Protein AF-A0A7J6M401-F1 (afdb_monomer)

InterPro domains:
  IPR000668 Peptidase C1A, papain C-terminal [PF00112] (6-185)
  IPR000668 Peptidase C1A, papain C-terminal [SM00645] (2-194)
  IPR013128 Peptidase C1A [PTHR12411] (10-187)
  IPR038765 Papain-like cysteine peptidase superfamily [SSF54001] (2-189)
  IPR039417 Papain-like cysteine endopeptidase [cd02248] (2-190)

Foldseek 3Di:
DVQVLCCVVPVDRFAWAPLLCLAPLVVLPAPRLPGDDPRSSLVCCQAQATFGCVLPPDDNGHDHNPVVSSVPPVRGPGGHRLFPPVFKDFFAFFQPVVLQVCLVQPKKKWFFQQPDPCSVVAAEDEDDDDDQPDAGDDIWIFNHWDAPPVVRFTWTKTAAPPALRHYPGRIHTYGRDNPAGGQDGHRSGRVGHIIGGRRPDPD

Organism: Perkinsus chesapeaki (NCBI:txid330153)

pLDDT: mean 92.39, std 8.6, range [34.28, 98.69]

Mean predicted aligned error: 4.13 Å

Radius of gyration: 17.34 Å; Cα contacts (8 Å, |Δi|>4): 436; chains: 1; bounding box: 41×35×45 Å

Solvent-accessible surface area (backbone atoms only — not comparable to full-atom values): 11243 Å² total; per-residue (Å²): 101,70,42,56,49,43,24,75,75,70,75,44,76,64,59,64,26,64,38,51,50,33,29,58,25,53,91,43,68,26,53,37,78,80,45,66,48,72,66,26,52,50,52,34,32,19,69,54,21,44,35,31,23,86,82,37,61,76,74,95,63,62,59,78,53,61,57,79,59,64,72,35,67,93,48,37,77,37,49,58,58,75,49,45,82,86,22,59,44,76,42,71,55,32,30,46,73,67,58,57,60,50,54,81,70,40,49,32,41,28,36,30,36,60,82,41,68,64,62,74,67,36,61,69,68,70,52,70,96,71,82,55,86,69,72,51,78,41,79,33,40,37,70,50,66,51,63,45,77,91,76,74,41,44,28,34,31,35,41,51,91,74,46,53,90,34,28,56,67,17,25,48,38,31,47,49,62,86,81,37,49,68,33,22,47,65,35,32,33,13,44,79,14,35,38,37,65,49,82,73,77,87,126

Structure (mmCIF, N/CA/C/O backbone):
data_AF-A0A7J6M401-F1
#
_entry.id   AF-A0A7J6M401-F1
#
loop_
_atom_site.group_PDB
_atom_site.id
_atom_site.type_symbol
_atom_site.label_atom_id
_atom_site.label_alt_id
_atom_site.label_comp_id
_atom_site.label_asym_id
_atom_site.label_entity_id
_atom_site.label_seq_id
_atom_site.pdbx_PDB_ins_code
_atom_site.Cartn_x
_atom_site.Cartn_y
_atom_site.Cartn_z
_atom_site.occupancy
_atom_site.B_iso_or_equiv
_atom_site.auth_seq_id
_atom_site.auth_comp_id
_atom_site.auth_asym_id
_atom_site.auth_atom_id
_atom_site.pdbx_PDB_model_num
ATOM 1 N N . LEU A 1 1 ? -2.251 -5.587 1.874 1.00 91.25 1 LEU A N 1
ATOM 2 C CA . LEU A 1 1 ? -1.354 -6.118 2.928 1.00 91.25 1 LEU A CA 1
ATOM 3 C C . LEU A 1 1 ? -2.163 -6.844 3.998 1.00 91.25 1 LEU A C 1
ATOM 5 O O . LEU A 1 1 ? -2.223 -8.057 3.933 1.00 91.25 1 LEU A O 1
ATOM 9 N N . LEU A 1 2 ? -2.850 -6.132 4.902 1.00 93.56 2 LEU A N 1
ATOM 10 C CA . LEU A 1 2 ? -3.633 -6.751 5.984 1.00 93.56 2 LEU A CA 1
ATOM 11 C C . LEU A 1 2 ? -4.742 -7.689 5.491 1.00 93.56 2 LEU A C 1
ATOM 13 O O . LEU A 1 2 ? -4.917 -8.767 6.036 1.00 93.56 2 LEU A O 1
ATOM 17 N N . GLU A 1 3 ? -5.478 -7.310 4.447 1.00 93.62 3 GLU A N 1
ATOM 18 C CA . GLU A 1 3 ? -6.524 -8.175 3.876 1.00 93.62 3 GLU A CA 1
ATOM 19 C C . GLU A 1 3 ? -5.951 -9.492 3.342 1.00 93.62 3 GLU A C 1
ATOM 21 O O . GLU A 1 3 ? -6.520 -10.552 3.580 1.00 93.62 3 GLU A O 1
ATOM 26 N N . THR A 1 4 ? -4.794 -9.434 2.674 1.00 89.31 4 THR A N 1
ATOM 27 C CA . THR A 1 4 ? -4.083 -10.625 2.193 1.00 89.31 4 THR A CA 1
ATOM 28 C C . THR A 1 4 ? -3.646 -11.513 3.349 1.00 89.31 4 THR A C 1
ATOM 30 O O . THR A 1 4 ? -3.821 -12.718 3.266 1.00 89.31 4 THR A O 1
ATOM 33 N N . ALA A 1 5 ? -3.147 -10.924 4.437 1.00 88.06 5 ALA A N 1
ATOM 34 C CA . ALA A 1 5 ? -2.716 -11.684 5.602 1.00 88.06 5 ALA A CA 1
ATOM 35 C C . ALA A 1 5 ? -3.890 -12.420 6.284 1.00 88.06 5 ALA A C 1
ATOM 37 O O . ALA A 1 5 ? -3.737 -13.575 6.669 1.00 88.06 5 ALA A O 1
ATOM 38 N N . VAL A 1 6 ? -5.086 -11.811 6.351 1.00 87.88 6 VAL A N 1
ATOM 39 C CA . VAL A 1 6 ? -6.302 -12.528 6.797 1.00 87.88 6 VAL A CA 1
ATOM 40 C C . VAL A 1 6 ? -6.659 -13.651 5.828 1.00 87.88 6 VAL A C 1
ATOM 42 O O . VAL A 1 6 ? -6.968 -14.757 6.256 1.00 87.88 6 VAL A O 1
ATOM 45 N N . TRP A 1 7 ? -6.590 -13.405 4.518 1.00 88.62 7 TRP A N 1
ATOM 46 C CA . TRP A 1 7 ? -6.892 -14.436 3.525 1.00 88.62 7 TRP A CA 1
ATOM 47 C C . TRP A 1 7 ? -5.937 -15.631 3.601 1.00 88.62 7 TRP A C 1
ATOM 49 O O . TRP A 1 7 ? -6.389 -16.768 3.498 1.00 88.62 7 TRP A O 1
ATOM 59 N N . GLU A 1 8 ? -4.645 -15.398 3.825 1.00 84.69 8 GLU A N 1
ATOM 60 C CA . GLU A 1 8 ? -3.656 -16.463 4.022 1.00 84.69 8 GLU A CA 1
ATOM 61 C C . GLU A 1 8 ? -3.935 -17.276 5.295 1.00 84.69 8 GLU A C 1
ATOM 63 O O . GLU A 1 8 ? -3.774 -18.495 5.284 1.00 84.69 8 GLU A O 1
ATOM 68 N N . ALA A 1 9 ? -4.397 -16.620 6.363 1.00 81.56 9 ALA A N 1
ATOM 69 C CA . ALA A 1 9 ? -4.678 -17.252 7.649 1.00 81.56 9 ALA A CA 1
ATOM 70 C C . ALA A 1 9 ? -6.028 -17.995 7.698 1.00 81.56 9 ALA A C 1
ATOM 72 O O . ALA A 1 9 ? -6.132 -19.066 8.293 1.00 81.56 9 ALA A O 1
ATOM 73 N N . GLU A 1 10 ? -7.072 -17.427 7.096 1.00 84.69 10 GLU A N 1
ATOM 74 C CA . GLU A 1 10 ? -8.468 -17.841 7.304 1.00 84.69 10 GLU A CA 1
ATO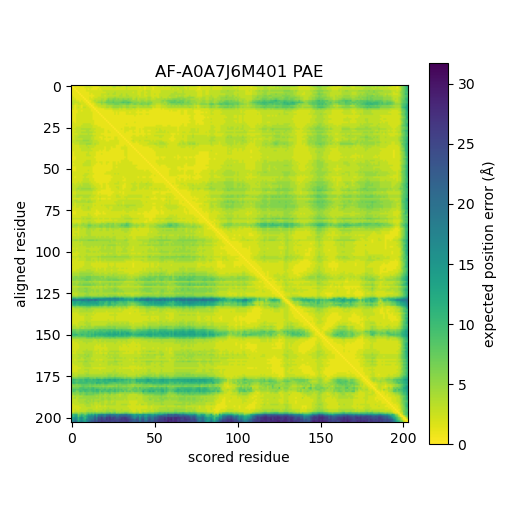M 75 C C . GLU A 1 10 ? -9.177 -18.262 6.009 1.00 84.69 10 GLU A C 1
ATOM 77 O O . GLU A 1 10 ? -10.307 -18.750 6.035 1.00 84.69 10 GLU A O 1
ATOM 82 N N . GLY A 1 11 ? -8.556 -18.044 4.848 1.00 85.69 11 GLY A N 1
ATOM 83 C CA . GLY A 1 11 ? -9.147 -18.320 3.537 1.00 85.69 11 GLY A CA 1
ATOM 84 C C . GLY A 1 11 ? -10.222 -17.319 3.103 1.00 85.69 11 GLY A C 1
ATOM 85 O O . GLY A 1 11 ? -10.781 -17.458 2.012 1.00 85.69 11 GLY A O 1
ATOM 86 N N . THR A 1 12 ? -10.513 -16.293 3.910 1.00 87.38 12 THR A N 1
ATOM 87 C CA . THR A 1 12 ? -11.477 -15.237 3.577 1.00 87.38 12 THR A CA 1
ATOM 88 C C . THR A 1 12 ? -10.768 -13.914 3.319 1.00 87.38 12 THR A C 1
ATOM 90 O O . THR A 1 12 ? -9.854 -13.538 4.039 1.00 87.38 12 THR A O 1
ATOM 93 N N . LEU A 1 13 ? -11.171 -13.204 2.262 1.00 89.88 13 LEU A N 1
ATOM 94 C CA . LEU A 1 13 ? -10.615 -11.893 1.934 1.00 89.88 13 LEU A CA 1
ATOM 95 C C . LEU A 1 13 ? -11.552 -10.803 2.476 1.00 89.88 13 LEU A C 1
ATOM 97 O O . LEU A 1 13 ? -12.552 -10.483 1.817 1.00 89.88 13 LEU A O 1
ATOM 101 N N . PRO A 1 14 ? -11.292 -10.248 3.674 1.00 92.94 14 PRO A N 1
ATOM 102 C CA . PRO A 1 14 ? -12.124 -9.188 4.217 1.00 92.94 14 PRO A CA 1
ATOM 103 C C . PRO A 1 14 ? -11.915 -7.894 3.428 1.00 92.94 14 PRO A C 1
ATOM 105 O O . PRO A 1 14 ? -10.907 -7.707 2.753 1.00 92.94 14 PRO A O 1
ATOM 108 N N . LYS A 1 15 ? -12.866 -6.965 3.566 1.00 95.31 15 LYS A N 1
ATOM 109 C CA . LYS A 1 15 ? -12.682 -5.571 3.147 1.00 95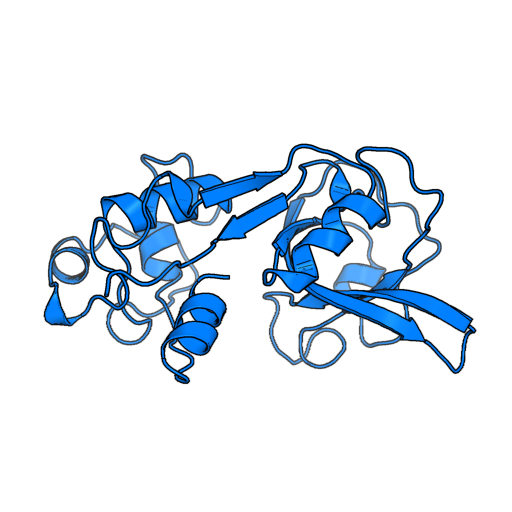.31 15 LYS A CA 1
ATOM 110 C C . LYS A 1 15 ? -12.562 -4.690 4.379 1.00 95.31 15 LYS A C 1
ATOM 112 O O . LYS A 1 15 ? -13.575 -4.472 5.050 1.00 95.31 15 LYS A O 1
ATOM 117 N N . LEU A 1 16 ? -11.374 -4.179 4.667 1.00 97.31 16 LEU A N 1
ATOM 118 C CA . LEU A 1 16 ? -11.077 -3.350 5.837 1.00 97.31 16 LEU A CA 1
ATOM 119 C C . LEU A 1 16 ? -11.436 -1.880 5.588 1.00 97.31 16 LEU A C 1
ATOM 121 O O . LEU A 1 16 ? -11.467 -1.402 4.452 1.00 97.31 16 LEU A O 1
ATOM 125 N N . SER A 1 17 ? -11.733 -1.134 6.653 1.00 98.31 17 SER A N 1
ATOM 126 C CA . SER A 1 17 ? -12.056 0.286 6.526 1.00 98.31 17 SER A CA 1
ATOM 127 C C . SER A 1 17 ? -10.809 1.154 6.366 1.00 98.31 17 SER A C 1
ATOM 129 O O . SER A 1 17 ? -10.172 1.560 7.336 1.00 98.31 17 SER A O 1
ATOM 131 N N . VAL A 1 18 ? -10.529 1.547 5.125 1.00 97.62 18 VAL A N 1
ATOM 132 C CA . VAL A 1 18 ? -9.535 2.592 4.830 1.00 97.62 18 VAL A CA 1
ATOM 133 C C . VAL A 1 18 ? -9.963 3.954 5.399 1.00 97.62 18 VAL A C 1
ATOM 135 O O . VAL A 1 18 ? -9.123 4.765 5.773 1.00 97.62 18 VAL A O 1
ATOM 138 N N . GLN A 1 19 ? -11.274 4.209 5.518 1.00 98.69 19 GLN A N 1
ATOM 139 C CA . GLN A 1 19 ? -11.791 5.462 6.079 1.00 98.69 19 GLN A CA 1
ATOM 140 C C . GLN A 1 19 ? -11.499 5.600 7.573 1.00 98.69 19 GLN A C 1
ATOM 142 O O . GLN A 1 19 ? -11.197 6.700 8.026 1.00 98.69 19 GLN A O 1
ATOM 147 N N . GLN A 1 20 ? -11.551 4.502 8.334 1.00 98.56 20 GLN A N 1
ATOM 148 C CA . GLN A 1 20 ? -11.129 4.521 9.732 1.00 98.56 20 GLN A CA 1
ATOM 149 C C . GLN A 1 20 ? -9.681 5.010 9.843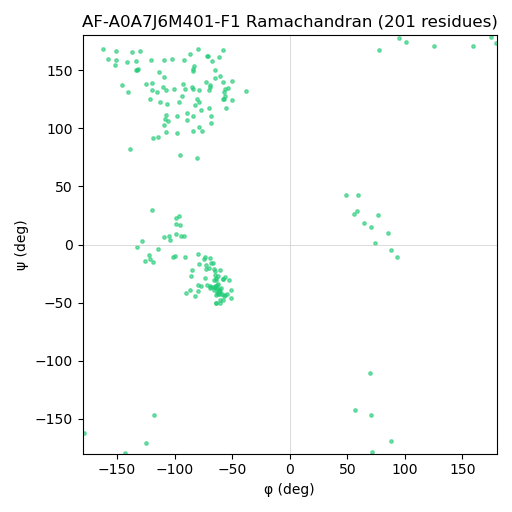 1.00 98.56 20 GLN A C 1
ATOM 151 O O . GLN A 1 20 ? -9.396 5.861 10.679 1.00 98.56 20 GLN A O 1
ATOM 156 N N . ILE A 1 21 ? -8.782 4.523 8.980 1.00 98.50 21 ILE A N 1
ATOM 157 C CA . ILE A 1 21 ? -7.380 4.960 8.970 1.00 98.50 21 ILE A CA 1
ATOM 158 C C . ILE A 1 21 ? -7.297 6.464 8.689 1.00 98.50 21 ILE A C 1
ATOM 160 O O . ILE A 1 21 ? -6.687 7.190 9.473 1.00 98.50 21 ILE A O 1
ATOM 164 N N . ILE A 1 22 ? -7.964 6.939 7.633 1.00 98.50 22 ILE A N 1
ATOM 165 C CA . ILE A 1 22 ? -7.997 8.361 7.249 1.00 98.50 22 ILE A CA 1
ATOM 166 C C . ILE A 1 22 ? -8.459 9.252 8.413 1.00 98.50 22 ILE A C 1
ATOM 168 O O . ILE A 1 22 ? -7.881 10.312 8.653 1.00 98.50 22 ILE A O 1
ATOM 172 N N . ASP A 1 23 ? -9.487 8.832 9.147 1.00 98.69 23 ASP A N 1
ATOM 173 C CA . ASP A 1 23 ? -10.106 9.666 10.178 1.00 98.69 23 ASP A CA 1
ATOM 174 C C . ASP A 1 23 ? -9.405 9.569 11.544 1.00 98.69 23 ASP A C 1
ATOM 176 O O . ASP A 1 23 ? -9.496 10.506 12.341 1.00 98.69 23 ASP A O 1
ATOM 180 N N . CYS A 1 24 ? -8.746 8.445 11.849 1.00 98.56 24 CYS A N 1
ATOM 181 C CA . CYS A 1 24 ? -8.349 8.104 13.219 1.00 98.56 24 CYS A CA 1
ATOM 182 C C . CYS A 1 24 ? -6.841 7.954 13.465 1.00 98.56 24 CYS A C 1
ATOM 184 O O . CYS A 1 24 ? -6.449 7.960 14.627 1.00 98.56 24 CYS A O 1
ATOM 186 N N . SER A 1 25 ? -5.997 7.832 12.436 1.00 98.44 25 SER A N 1
ATOM 187 C CA . SER A 1 25 ? -4.570 7.477 12.607 1.00 98.44 25 SER A CA 1
ATOM 188 C C . SER A 1 25 ? -3.598 8.666 12.628 1.00 98.44 25 SER A C 1
ATOM 190 O O . SER A 1 25 ? -2.419 8.539 12.296 1.00 98.44 25 SER A O 1
ATOM 192 N N . ARG A 1 26 ? -4.093 9.856 12.996 1.00 97.31 26 ARG A N 1
ATOM 193 C CA . ARG A 1 26 ? -3.268 11.077 13.041 1.00 97.31 26 ARG A CA 1
ATOM 194 C C . ARG A 1 26 ? -2.170 11.024 14.101 1.00 97.31 26 ARG A C 1
ATOM 196 O O . ARG A 1 26 ? -1.115 11.616 13.903 1.00 97.31 26 ARG A O 1
ATOM 203 N N . GLU A 1 27 ? -2.400 10.311 15.204 1.00 97.31 27 GLU A N 1
ATOM 204 C CA . GLU A 1 27 ? -1.393 10.120 16.259 1.00 97.31 27 GLU A CA 1
ATOM 205 C C . GLU A 1 27 ? -0.183 9.312 15.763 1.00 97.31 27 GLU A C 1
ATOM 207 O O . GLU A 1 27 ? 0.924 9.492 16.263 1.00 97.31 27 GLU A O 1
ATOM 212 N N . GLU A 1 28 ? -0.375 8.467 14.750 1.00 97.19 28 GLU A N 1
ATOM 213 C CA . GLU A 1 28 ? 0.653 7.632 14.126 1.00 97.19 28 GLU A CA 1
ATOM 214 C C . GLU A 1 28 ? 1.263 8.279 12.863 1.00 97.19 28 GLU A C 1
ATOM 216 O O . GLU A 1 28 ? 1.907 7.611 12.053 1.00 97.19 28 GLU A O 1
ATOM 221 N N . GLY A 1 29 ? 1.075 9.593 12.691 1.00 96.94 29 GLY A N 1
ATOM 222 C CA . GLY A 1 29 ? 1.729 10.391 11.649 1.00 96.94 29 GLY A CA 1
ATOM 223 C C . GLY A 1 29 ? 1.033 10.392 10.286 1.00 96.94 29 GLY A C 1
ATOM 224 O O . GLY A 1 29 ? 1.609 10.880 9.317 1.00 96.94 29 GLY A O 1
ATOM 225 N N . ASN A 1 30 ? -0.189 9.863 10.180 1.00 98.06 30 ASN A N 1
ATOM 226 C CA . ASN A 1 30 ? -0.999 10.021 8.971 1.00 98.06 30 ASN A CA 1
ATOM 227 C C . ASN A 1 30 ? -1.759 11.357 8.986 1.00 98.06 30 ASN A C 1
ATOM 229 O O . ASN A 1 30 ? -2.161 11.858 10.032 1.00 98.06 30 ASN A O 1
ATOM 233 N N . GLU A 1 31 ? -2.034 11.924 7.815 1.00 97.31 31 GLU A N 1
ATOM 234 C CA . GLU A 1 31 ? -2.615 13.269 7.676 1.00 97.31 31 GLU A CA 1
ATOM 235 C C . GLU A 1 31 ? -3.974 13.240 6.957 1.00 97.31 31 GLU A C 1
ATOM 237 O O . GLU A 1 31 ? -4.403 14.187 6.301 1.00 97.31 31 GLU A O 1
ATOM 242 N N . GLY A 1 32 ? -4.705 12.136 7.096 1.00 96.69 32 GLY A N 1
ATOM 243 C CA . GLY A 1 32 ? -5.996 11.953 6.445 1.00 96.69 32 GLY A CA 1
ATOM 244 C C . GLY A 1 32 ? -5.854 11.795 4.933 1.00 96.69 32 GLY A C 1
ATOM 245 O O . GLY A 1 32 ? -5.401 10.755 4.468 1.00 96.69 32 GLY A O 1
ATOM 246 N N . CYS A 1 33 ? -6.310 12.786 4.165 1.00 96.44 33 CYS A N 1
ATOM 247 C CA . CYS A 1 33 ? -6.227 12.756 2.698 1.00 96.44 33 CYS A CA 1
ATOM 248 C C . CYS A 1 33 ? -4.947 13.399 2.148 1.00 96.44 33 CYS A C 1
ATOM 250 O O . CYS A 1 33 ? -4.690 13.262 0.955 1.00 96.44 33 CYS A O 1
ATOM 252 N N . ASP A 1 34 ? -4.173 14.088 2.990 1.00 96.12 34 ASP A N 1
ATOM 253 C CA . ASP A 1 34 ? -3.026 14.882 2.542 1.00 96.12 34 ASP A CA 1
ATOM 254 C C . ASP A 1 34 ? -1.748 14.039 2.437 1.00 96.12 34 ASP A C 1
ATOM 256 O O . ASP A 1 34 ? -0.983 14.178 1.483 1.00 96.12 34 ASP A O 1
ATOM 260 N N . ALA A 1 35 ? -1.534 13.127 3.390 1.00 94.75 35 ALA A N 1
ATOM 261 C CA . ALA A 1 35 ? -0.379 12.237 3.428 1.00 94.75 35 ALA A CA 1
ATOM 262 C C . ALA A 1 35 ? -0.610 11.038 4.362 1.00 94.75 35 ALA A C 1
ATOM 264 O O . ALA A 1 35 ? -1.538 11.011 5.175 1.00 94.75 35 ALA A O 1
ATOM 265 N N . GLY A 1 36 ? 0.276 10.049 4.274 1.00 95.06 36 GLY A N 1
ATOM 266 C CA . GLY A 1 36 ? 0.329 8.938 5.214 1.00 95.06 36 GLY A CA 1
ATOM 267 C C . GLY A 1 36 ? 1.418 7.931 4.872 1.00 95.06 36 GLY A C 1
ATOM 268 O O . GLY A 1 36 ? 2.066 8.011 3.827 1.00 95.06 36 GLY A O 1
ATOM 269 N N . SER A 1 37 ? 1.615 6.962 5.758 1.00 95.00 37 SER A N 1
ATOM 270 C CA . SER A 1 37 ? 2.570 5.876 5.571 1.00 95.00 37 SER A CA 1
ATOM 271 C C . SER A 1 37 ? 1.953 4.520 5.908 1.00 95.00 37 SER A C 1
ATOM 273 O O . SER A 1 37 ? 1.073 4.392 6.767 1.00 95.00 37 SER A O 1
ATOM 275 N N . ALA A 1 38 ? 2.446 3.475 5.241 1.00 94.38 38 ALA A N 1
ATOM 276 C CA . ALA A 1 38 ? 2.064 2.103 5.558 1.00 94.38 38 ALA A CA 1
ATOM 277 C C . ALA A 1 38 ? 2.466 1.731 6.993 1.00 94.38 38 ALA A C 1
ATOM 279 O O . ALA A 1 38 ? 1.690 1.086 7.691 1.00 94.38 38 ALA A O 1
ATOM 280 N N . LEU A 1 39 ? 3.633 2.192 7.458 1.00 93.81 39 LEU A N 1
ATOM 281 C CA . LEU A 1 39 ? 4.101 1.942 8.820 1.00 93.81 39 LEU A CA 1
ATOM 282 C C . LEU A 1 39 ? 3.184 2.587 9.869 1.00 93.81 39 LEU A C 1
ATOM 284 O O . LEU A 1 39 ? 2.719 1.882 10.759 1.00 93.81 39 LEU A O 1
ATOM 288 N N . GLY A 1 40 ? 2.860 3.878 9.736 1.00 95.88 40 GLY A N 1
ATOM 289 C CA . GLY A 1 40 ? 1.944 4.566 10.655 1.00 95.88 40 GLY A CA 1
ATOM 290 C C . GLY A 1 40 ? 0.543 3.950 10.649 1.00 95.88 40 GLY A C 1
ATOM 291 O O . GLY A 1 40 ? -0.066 3.736 11.694 1.00 95.88 40 GLY A O 1
ATOM 292 N N . THR A 1 41 ? 0.057 3.543 9.471 1.00 96.44 41 THR A N 1
ATOM 293 C CA . THR A 1 41 ? -1.198 2.780 9.345 1.00 96.44 41 THR A CA 1
ATOM 294 C C . THR A 1 41 ? -1.152 1.476 10.141 1.00 96.44 41 THR A C 1
ATOM 296 O O . THR A 1 41 ? -2.080 1.169 10.884 1.00 96.44 41 THR A O 1
ATOM 299 N N . LEU A 1 42 ? -0.080 0.700 10.008 1.00 95.19 42 LEU A N 1
ATOM 300 C CA . LEU A 1 42 ? 0.060 -0.585 10.688 1.00 95.19 42 LEU A CA 1
ATOM 301 C C . LEU A 1 42 ? 0.244 -0.436 12.201 1.00 95.19 42 LEU A C 1
ATOM 303 O O . LEU A 1 42 ? -0.341 -1.204 12.960 1.00 95.19 42 LEU A O 1
ATOM 307 N N . GLN A 1 43 ? 0.978 0.586 12.643 1.00 95.44 43 GLN A N 1
ATOM 308 C CA . GLN A 1 43 ? 1.078 0.957 14.057 1.00 95.44 43 GLN A CA 1
ATOM 309 C C . GLN A 1 43 ? -0.294 1.322 14.635 1.00 95.44 43 GLN A C 1
ATOM 311 O O . GLN A 1 43 ? -0.647 0.863 15.723 1.00 95.44 43 GLN A O 1
ATOM 316 N N . TYR A 1 44 ? -1.107 2.074 13.886 1.00 97.31 44 TYR A N 1
ATOM 317 C CA . TYR A 1 44 ? -2.471 2.393 14.296 1.00 97.31 44 TYR A CA 1
ATOM 318 C C . TYR A 1 44 ? -3.320 1.129 14.456 1.00 97.31 44 TYR A C 1
ATOM 320 O O . TYR A 1 44 ? -3.987 0.977 15.481 1.00 97.31 44 TYR A O 1
ATOM 328 N N . VAL A 1 45 ? -3.292 0.217 13.474 1.00 96.50 45 VAL A N 1
ATOM 329 C CA . VAL A 1 45 ? -4.083 -1.025 13.529 1.00 96.50 45 VAL A CA 1
ATOM 330 C C . VAL A 1 45 ? -3.609 -1.930 14.664 1.00 96.50 45 VAL A C 1
ATOM 332 O O . VAL A 1 45 ? -4.444 -2.472 15.377 1.00 96.50 45 VAL A O 1
ATOM 335 N N . SER A 1 46 ? -2.301 -2.032 14.905 1.00 94.44 46 SER A N 1
ATOM 336 C CA . SER A 1 46 ? -1.752 -2.766 16.054 1.00 94.44 46 SER A CA 1
ATOM 337 C C . SER A 1 46 ? -2.319 -2.255 17.387 1.00 94.44 46 SER A C 1
ATOM 339 O O . SER A 1 46 ? -2.748 -3.042 18.230 1.00 94.44 46 SER A O 1
ATOM 341 N N . LYS A 1 47 ? -2.409 -0.930 17.561 1.00 95.25 47 LYS A N 1
ATOM 342 C CA . LYS A 1 47 ? -2.892 -0.294 18.799 1.00 95.25 47 LYS A CA 1
ATOM 343 C C . LYS A 1 47 ? -4.417 -0.279 18.938 1.00 95.25 47 LYS A C 1
ATOM 345 O O . LYS A 1 47 ? -4.920 -0.352 20.055 1.00 95.25 47 LYS A O 1
ATOM 350 N N . ASN A 1 48 ? -5.157 -0.136 17.839 1.00 96.31 48 ASN A N 1
ATOM 351 C CA . ASN A 1 48 ? -6.590 0.192 17.877 1.00 96.31 48 ASN A CA 1
ATOM 352 C C . ASN A 1 48 ? -7.490 -0.844 17.193 1.00 96.31 48 ASN A C 1
ATOM 354 O O . ASN A 1 48 ? -8.709 -0.789 17.361 1.00 96.31 48 ASN A O 1
ATOM 358 N N . GLY A 1 49 ? -6.915 -1.770 16.431 1.00 96.25 49 GLY A N 1
ATOM 359 C CA . GLY A 1 49 ? -7.653 -2.630 15.522 1.00 96.25 49 GLY A CA 1
ATOM 360 C C . GLY A 1 49 ? -8.177 -1.887 14.288 1.00 96.25 49 GLY A C 1
ATOM 361 O O . GLY A 1 49 ? -7.974 -0.683 14.102 1.00 96.25 49 GLY A O 1
ATOM 362 N N . VAL A 1 50 ? -8.894 -2.606 13.426 1.00 98.06 50 VAL A N 1
ATOM 363 C CA . VAL A 1 50 ? -9.601 -2.022 12.278 1.00 98.06 50 VAL A CA 1
ATOM 364 C C . VAL A 1 50 ? -10.903 -2.760 11.998 1.00 98.06 50 VAL A C 1
ATOM 366 O O . VAL A 1 50 ? -10.968 -3.990 12.041 1.00 98.06 50 VAL A O 1
ATOM 369 N N . VAL A 1 51 ? -11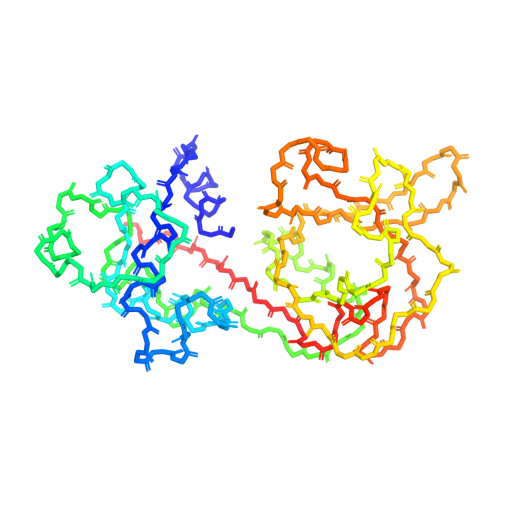.960 -1.998 11.716 1.00 98.25 51 VAL A N 1
ATOM 370 C CA . VAL A 1 51 ? -13.289 -2.532 11.408 1.00 98.25 51 VAL A CA 1
ATOM 371 C C . VAL A 1 51 ? -13.446 -2.865 9.930 1.00 98.25 51 VAL A C 1
ATOM 373 O O . VAL A 1 51 ? -12.708 -2.381 9.065 1.00 98.25 51 VAL A O 1
ATOM 376 N N . ALA A 1 52 ? -14.470 -3.656 9.620 1.00 96.88 52 ALA A N 1
ATOM 377 C CA . ALA A 1 52 ? -14.883 -3.883 8.243 1.00 96.88 52 ALA A CA 1
ATOM 378 C C . ALA A 1 52 ? -15.314 -2.570 7.559 1.00 96.88 52 ALA A C 1
ATOM 380 O O . ALA A 1 52 ? -15.967 -1.708 8.152 1.00 96.88 52 ALA A O 1
ATOM 381 N N . SER A 1 53 ? -15.030 -2.452 6.265 1.00 97.50 53 SER A N 1
ATOM 382 C CA . SER A 1 53 ? -15.449 -1.337 5.401 1.00 97.50 53 SER A CA 1
ATOM 383 C C . SER A 1 53 ? -16.956 -1.057 5.448 1.00 97.50 53 SER A C 1
ATOM 385 O O . SER A 1 53 ? -17.364 0.090 5.324 1.00 97.50 53 SER A O 1
ATOM 387 N N . GLN A 1 54 ? -17.790 -2.074 5.676 1.00 97.38 54 GLN A N 1
ATOM 388 C CA . GLN A 1 54 ? -19.243 -1.913 5.806 1.00 97.38 54 GLN A CA 1
ATOM 389 C C . GLN A 1 54 ? -19.635 -1.175 7.097 1.00 97.38 54 GLN A C 1
ATOM 391 O O . GLN A 1 54 ? -20.560 -0.366 7.089 1.00 97.38 54 GLN A O 1
ATOM 396 N N . SER A 1 55 ? -18.900 -1.405 8.188 1.00 98.19 55 SER A N 1
ATOM 397 C CA . SER A 1 55 ? -19.100 -0.730 9.476 1.00 98.19 55 SER A CA 1
ATOM 398 C C . SER A 1 55 ? -18.626 0.723 9.450 1.00 98.19 55 SER A C 1
ATOM 400 O O . S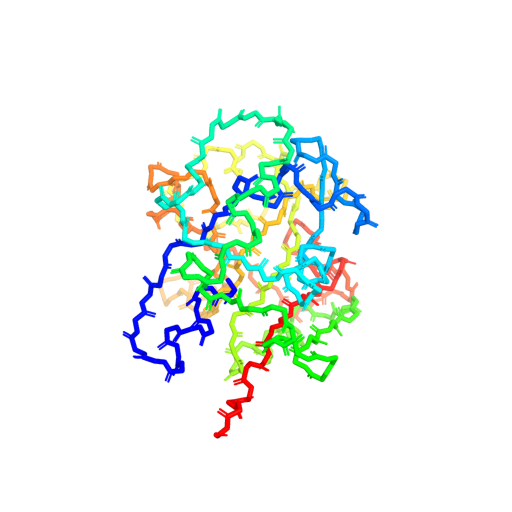ER A 1 55 ? -19.168 1.564 10.165 1.00 98.19 55 SER A O 1
ATOM 402 N N . TYR A 1 56 ? -17.624 1.035 8.622 1.00 98.56 56 TYR A N 1
ATOM 403 C CA . TYR A 1 56 ? -17.094 2.389 8.456 1.00 98.56 56 TYR A CA 1
ATOM 404 C C . TYR A 1 56 ? -16.804 2.669 6.967 1.00 98.56 56 TYR A C 1
ATOM 406 O O . TYR A 1 56 ? -15.655 2.550 6.528 1.00 98.56 56 TYR A O 1
ATOM 414 N N . PRO A 1 57 ? -17.836 3.041 6.181 1.00 98.25 57 PRO A N 1
ATOM 415 C CA . PRO A 1 57 ? -17.727 3.211 4.731 1.00 98.25 57 PRO A CA 1
ATOM 416 C C . PRO A 1 57 ? -16.801 4.348 4.300 1.00 98.25 57 PRO A C 1
ATOM 418 O O . PRO A 1 57 ? -16.687 5.366 4.984 1.00 98.25 57 PRO A O 1
ATOM 421 N N . TYR A 1 58 ? -16.190 4.182 3.125 1.00 98.00 58 TYR A N 1
ATOM 422 C CA . TYR A 1 58 ? -15.350 5.193 2.486 1.00 98.00 58 TYR A CA 1
ATOM 423 C C . TYR A 1 58 ? -16.160 6.391 1.987 1.00 98.00 58 TYR A C 1
ATOM 425 O O . TYR A 1 58 ? -17.229 6.235 1.400 1.00 98.00 58 TYR A O 1
ATOM 433 N N . THR A 1 59 ? -15.634 7.592 2.217 1.00 97.94 59 THR A N 1
ATOM 434 C CA . THR A 1 59 ? -16.286 8.870 1.894 1.00 97.94 59 THR A CA 1
ATOM 435 C C . THR A 1 59 ? -15.408 9.814 1.076 1.00 97.94 59 THR A C 1
ATOM 437 O O . THR A 1 59 ? -15.842 10.926 0.784 1.00 97.94 59 THR A O 1
ATOM 440 N N . ALA A 1 60 ? -14.199 9.382 0.699 1.00 95.94 60 ALA A N 1
ATOM 441 C CA . ALA A 1 60 ? -13.255 10.153 -0.117 1.00 95.94 60 ALA A CA 1
ATOM 442 C C . ALA A 1 60 ? -12.890 11.541 0.444 1.00 95.94 60 ALA A C 1
ATOM 444 O O . ALA A 1 60 ? -12.538 12.451 -0.302 1.00 95.94 60 ALA A O 1
ATOM 445 N N . ARG A 1 61 ? -12.980 11.714 1.765 1.00 97.50 61 ARG A N 1
ATOM 446 C CA . ARG A 1 61 ? -12.561 12.924 2.477 1.00 97.50 61 ARG A CA 1
ATOM 447 C C . ARG A 1 61 ? -12.154 12.580 3.898 1.00 97.50 61 ARG A C 1
ATOM 449 O O . ARG A 1 61 ? -12.652 11.603 4.455 1.00 97.50 61 ARG A O 1
ATOM 456 N N . ALA A 1 62 ? -11.298 13.403 4.490 1.00 97.44 62 ALA A N 1
ATOM 457 C CA . ALA A 1 62 ? -11.007 13.309 5.911 1.00 97.44 62 ALA A CA 1
ATOM 458 C C . ALA A 1 62 ? -12.226 13.765 6.723 1.00 97.44 62 ALA A C 1
ATOM 460 O O . ALA A 1 62 ? -12.834 14.800 6.438 1.00 97.44 62 ALA A O 1
ATOM 461 N N . GLY A 1 63 ? -12.587 12.975 7.724 1.00 96.81 63 GLY A N 1
ATOM 462 C CA . GLY A 1 63 ? -13.644 13.258 8.679 1.00 96.81 63 GLY A CA 1
ATOM 463 C C . GLY A 1 63 ? -13.139 13.195 10.116 1.00 96.81 63 GLY A C 1
ATOM 464 O O . GLY A 1 63 ? -11.945 13.108 10.397 1.00 96.81 63 GLY A O 1
ATOM 465 N N . THR A 1 64 ? -14.081 13.250 11.051 1.00 97.69 64 THR A N 1
ATOM 466 C CA . THR A 1 64 ? -13.797 13.025 12.469 1.00 97.69 64 THR A CA 1
ATOM 467 C C . THR A 1 64 ? -13.835 11.533 12.775 1.00 97.69 64 THR A C 1
ATOM 469 O O . THR A 1 64 ? -14.778 10.847 12.375 1.00 97.69 64 THR A O 1
ATOM 472 N N . CYS A 1 65 ? -12.858 11.046 13.544 1.00 98.31 65 CYS A N 1
ATOM 473 C CA . CYS A 1 65 ? -12.824 9.660 13.998 1.00 98.31 65 CYS A CA 1
ATOM 474 C C . CYS A 1 65 ? -14.109 9.262 14.748 1.00 98.31 65 CYS A C 1
ATOM 476 O O . CYS A 1 65 ? -14.410 9.787 15.826 1.00 98.31 65 CYS A O 1
ATOM 478 N N . LYS A 1 66 ? -14.858 8.293 14.205 1.00 98.19 66 LYS A N 1
ATOM 479 C CA . LYS A 1 66 ? -16.090 7.754 14.811 1.00 98.19 66 LYS A CA 1
ATOM 480 C C . LYS A 1 66 ? -15.767 6.733 15.907 1.00 98.19 66 LYS A C 1
ATOM 482 O O . LYS A 1 66 ? -15.938 5.528 15.714 1.00 98.19 66 LYS A O 1
ATOM 487 N N . LYS A 1 67 ? -15.307 7.218 17.065 1.00 96.12 67 LYS A N 1
ATOM 488 C CA . LYS A 1 67 ? -14.818 6.389 18.185 1.00 96.12 67 LYS A CA 1
ATOM 489 C C . LYS A 1 67 ? -15.780 5.274 18.599 1.00 96.12 67 LYS A C 1
ATOM 491 O O . LYS A 1 67 ? -15.325 4.164 18.815 1.00 96.12 67 LYS A O 1
ATOM 496 N N . GLN A 1 68 ? -17.089 5.529 18.614 1.00 96.75 68 GLN A N 1
ATOM 497 C CA . GLN A 1 68 ? -18.107 4.532 18.965 1.00 96.75 68 GLN A CA 1
ATOM 498 C C . GLN A 1 68 ? -18.154 3.318 18.021 1.00 96.75 68 GLN A C 1
ATOM 500 O O . GLN A 1 68 ? -18.576 2.244 18.431 1.00 96.75 68 GLN A O 1
ATOM 505 N N . ILE A 1 69 ? -17.751 3.482 16.755 1.00 97.38 69 ILE A N 1
ATOM 506 C CA . ILE A 1 69 ? -17.647 2.373 15.796 1.00 97.38 69 ILE A CA 1
ATOM 507 C C . ILE A 1 69 ? -16.321 1.646 16.010 1.00 97.38 69 ILE A C 1
ATOM 509 O O . ILE A 1 69 ? -16.296 0.423 16.040 1.00 97.38 69 ILE A O 1
ATOM 513 N N . VAL A 1 70 ? -15.235 2.404 16.185 1.00 96.81 70 VAL A N 1
ATOM 514 C CA . VAL A 1 70 ? -13.878 1.864 16.359 1.00 96.81 70 VAL A CA 1
ATOM 515 C C . VAL A 1 70 ? -13.739 1.058 17.652 1.00 96.81 70 VAL A C 1
ATOM 517 O O . VAL A 1 70 ? -13.045 0.049 17.653 1.00 96.81 70 VAL A O 1
ATOM 520 N N . SER A 1 71 ? -14.411 1.460 18.734 1.00 94.81 71 SER A N 1
ATOM 521 C CA . SER A 1 71 ? -14.374 0.765 20.028 1.00 94.81 71 SER A CA 1
ATOM 522 C C . SER A 1 71 ? -15.279 -0.469 20.107 1.00 94.81 71 SER A C 1
ATOM 524 O O . SER A 1 71 ? -15.247 -1.186 21.106 1.00 94.81 71 SER A O 1
ATOM 526 N N . ASP A 1 72 ? -16.125 -0.704 19.103 1.00 96.19 72 ASP A N 1
ATOM 527 C CA . ASP A 1 72 ? -17.030 -1.849 19.068 1.00 96.19 72 ASP A CA 1
ATOM 528 C C . ASP A 1 72 ? -16.296 -3.081 18.527 1.00 96.19 72 ASP A C 1
ATOM 530 O O . ASP A 1 72 ? -16.176 -3.276 17.316 1.00 96.19 72 ASP A O 1
ATOM 534 N N . ARG A 1 73 ? -15.816 -3.929 19.444 1.00 94.12 73 ARG A N 1
ATOM 535 C CA . ARG A 1 73 ? -15.077 -5.155 19.105 1.00 94.12 73 ARG A CA 1
ATOM 536 C C . ARG A 1 73 ? -15.850 -6.097 18.183 1.00 94.12 73 ARG A C 1
ATOM 538 O O . ARG A 1 73 ? -15.226 -6.803 17.405 1.00 94.12 73 ARG A O 1
ATOM 545 N N . SER A 1 74 ? -17.186 -6.085 18.206 1.00 94.94 74 SER A N 1
ATOM 546 C CA . SER A 1 74 ? -17.990 -6.939 17.316 1.00 94.94 74 SER A CA 1
ATOM 547 C C . SER A 1 74 ? -17.898 -6.537 15.839 1.00 94.94 74 SER A C 1
ATOM 549 O O . SER A 1 74 ? -18.262 -7.314 14.959 1.00 94.94 74 SER A O 1
ATOM 551 N N . LYS A 1 75 ? -17.410 -5.323 15.554 1.00 94.88 75 LYS A N 1
ATOM 552 C CA . LYS A 1 75 ? -17.219 -4.790 14.198 1.00 94.88 75 LYS A CA 1
ATOM 553 C C . LYS A 1 75 ? -15.775 -4.889 13.712 1.00 94.88 75 LYS A C 1
ATOM 555 O O . LYS A 1 75 ? -15.519 -4.588 12.541 1.00 94.88 75 LYS A O 1
ATOM 560 N N . GLN A 1 76 ? -14.847 -5.237 14.600 1.00 95.38 76 GLN A N 1
ATOM 561 C CA . GLN A 1 76 ? -13.419 -5.311 14.322 1.00 95.38 76 GLN A CA 1
ATOM 562 C C . GLN A 1 76 ? -13.080 -6.605 13.577 1.00 95.38 76 GLN A C 1
ATOM 564 O O . GLN A 1 76 ? -13.531 -7.678 13.958 1.00 95.38 76 GLN A O 1
ATOM 569 N N . ILE A 1 77 ? -12.292 -6.477 12.508 1.00 94.69 77 ILE A N 1
ATOM 570 C CA . ILE A 1 77 ? -11.653 -7.614 11.830 1.00 94.69 77 ILE A CA 1
ATOM 571 C C . ILE A 1 77 ? -10.287 -7.877 12.464 1.00 94.69 77 ILE A C 1
ATOM 573 O O . ILE A 1 77 ? -9.957 -9.020 12.730 1.00 94.69 77 ILE A O 1
ATOM 577 N N . TYR A 1 78 ? -9.539 -6.810 12.759 1.00 94.81 78 TYR A N 1
ATOM 578 C CA . TYR A 1 78 ? -8.393 -6.864 13.666 1.00 94.81 78 TYR A CA 1
ATOM 579 C C . TYR A 1 78 ? -8.762 -6.169 14.965 1.00 94.81 78 TYR A C 1
ATOM 581 O O . TYR A 1 78 ? -9.278 -5.046 14.929 1.00 94.81 78 TYR A O 1
ATOM 589 N N . GLN A 1 79 ? -8.458 -6.795 16.090 1.00 94.69 79 GLN A N 1
ATOM 590 C CA . GLN A 1 79 ? -8.523 -6.215 17.423 1.00 94.69 79 GLN A CA 1
ATOM 591 C C . GLN A 1 79 ? -7.174 -5.588 17.819 1.00 94.69 79 GLN A C 1
ATOM 593 O O . GLN A 1 79 ? -6.127 -5.926 17.259 1.00 94.69 79 GLN A O 1
ATOM 598 N N . PRO A 1 80 ? -7.172 -4.661 18.796 1.00 94.31 80 PRO A N 1
ATOM 599 C CA . PRO A 1 80 ? -5.944 -4.204 19.436 1.00 94.31 80 PRO A CA 1
ATOM 600 C C . PRO A 1 80 ? -5.071 -5.378 19.899 1.00 94.31 80 PRO A C 1
ATOM 602 O O . PRO A 1 80 ? -5.523 -6.206 20.689 1.00 94.31 80 PRO A O 1
ATOM 605 N N . GLY A 1 81 ? -3.816 -5.406 19.454 1.00 90.69 81 GLY A N 1
ATOM 606 C CA . GLY A 1 81 ? -2.842 -6.442 19.801 1.00 90.69 81 GLY A CA 1
ATOM 607 C C . GLY A 1 81 ? -2.756 -7.625 18.833 1.00 90.69 81 GLY A C 1
ATOM 608 O O . GLY A 1 81 ? -1.783 -8.365 18.930 1.00 90.69 81 GLY A O 1
ATOM 609 N N . ASP A 1 82 ? -3.680 -7.771 17.875 1.00 91.00 82 ASP A N 1
ATOM 610 C CA . ASP A 1 82 ? -3.627 -8.859 16.876 1.00 91.00 82 ASP A CA 1
ATOM 611 C C . ASP A 1 82 ? -2.414 -8.748 15.943 1.00 91.00 82 ASP A C 1
ATOM 613 O O . ASP A 1 82 ? -1.987 -9.731 15.346 1.00 91.00 82 ASP A O 1
ATOM 617 N N . ILE A 1 83 ? -1.867 -7.537 15.806 1.00 90.75 83 ILE A N 1
ATOM 618 C CA . ILE A 1 83 ? -0.601 -7.288 15.122 1.00 90.75 83 ILE A CA 1
ATOM 619 C C . ILE A 1 83 ? 0.422 -6.916 16.188 1.00 90.75 83 ILE A C 1
ATOM 621 O O . ILE A 1 83 ? 0.420 -5.791 16.699 1.00 90.75 83 ILE A O 1
ATOM 625 N N . GLY A 1 84 ? 1.286 -7.858 16.536 1.00 88.44 84 GLY A N 1
ATOM 626 C CA . GLY A 1 84 ? 2.348 -7.677 17.508 1.00 88.44 84 GLY A CA 1
ATOM 627 C C . GLY A 1 84 ? 3.576 -6.958 16.932 1.00 88.44 84 GLY A C 1
ATOM 628 O O . GLY A 1 84 ? 3.731 -6.819 15.717 1.00 88.44 84 GLY A O 1
ATOM 629 N N . PRO A 1 85 ? 4.519 -6.529 17.795 1.00 80.94 85 PRO A N 1
ATOM 630 C CA . PRO A 1 85 ? 5.764 -5.893 17.356 1.00 80.94 85 PRO A CA 1
ATOM 631 C C . PRO A 1 85 ? 6.617 -6.758 16.417 1.00 80.94 85 PRO A C 1
ATOM 633 O O . PRO A 1 85 ? 7.337 -6.215 15.587 1.00 80.94 85 PRO A O 1
ATOM 636 N N . GLY A 1 86 ? 6.549 -8.088 16.554 1.00 85.75 86 GLY A N 1
ATOM 637 C CA . GLY A 1 86 ? 7.277 -9.035 15.702 1.00 85.75 86 GLY A CA 1
ATOM 638 C C . GLY A 1 86 ? 6.635 -9.267 14.334 1.00 85.75 86 GLY A C 1
ATOM 639 O O . GLY A 1 86 ? 7.313 -9.743 13.429 1.00 85.75 86 GLY A O 1
ATOM 640 N N . ASP A 1 87 ? 5.364 -8.895 14.175 1.00 89.06 87 ASP A N 1
ATOM 641 C CA . ASP A 1 87 ? 4.617 -9.108 12.935 1.00 89.06 87 ASP A CA 1
ATOM 642 C C . ASP A 1 87 ? 4.862 -7.979 11.931 1.00 89.06 87 ASP A C 1
ATOM 644 O O . ASP A 1 87 ? 4.675 -8.158 10.731 1.00 89.06 87 ASP A O 1
ATOM 648 N N . LEU A 1 88 ? 5.294 -6.806 12.407 1.00 91.38 88 LEU A N 1
ATOM 649 C CA . LEU A 1 88 ? 5.605 -5.644 11.581 1.00 91.38 88 LEU A CA 1
ATOM 650 C C . LEU A 1 88 ? 7.063 -5.671 11.134 1.00 91.38 88 LEU A C 1
ATOM 652 O O . LEU A 1 88 ? 7.973 -5.368 11.903 1.00 91.38 88 LEU A O 1
ATOM 656 N N . ILE A 1 89 ? 7.283 -5.965 9.855 1.00 92.69 89 ILE A N 1
ATOM 657 C CA . ILE A 1 89 ? 8.626 -6.009 9.283 1.00 92.69 89 ILE A CA 1
ATOM 658 C C . ILE A 1 89 ? 8.832 -4.801 8.373 1.00 92.69 89 ILE A C 1
ATOM 660 O O . ILE A 1 89 ? 8.256 -4.709 7.284 1.00 92.69 89 ILE A O 1
ATOM 664 N N . THR A 1 90 ? 9.707 -3.899 8.809 1.00 95.12 90 THR A N 1
ATOM 665 C CA . THR A 1 90 ? 10.225 -2.800 7.989 1.00 95.12 90 THR A CA 1
ATOM 666 C C . THR A 1 90 ? 11.529 -3.232 7.336 1.00 95.12 90 THR A C 1
ATOM 668 O O . THR A 1 90 ? 12.453 -3.711 7.992 1.00 95.12 90 THR A O 1
ATOM 671 N N . LEU A 1 91 ? 11.601 -3.065 6.024 1.00 95.56 91 LEU A N 1
ATOM 672 C CA . LEU A 1 91 ? 12.783 -3.310 5.219 1.00 95.56 91 LEU A CA 1
ATOM 673 C C . LEU A 1 91 ? 13.355 -1.958 4.815 1.00 95.56 91 LEU A C 1
ATOM 675 O O . LEU A 1 91 ? 12.678 -1.183 4.144 1.00 95.56 91 LEU A O 1
ATOM 679 N N . GLU A 1 92 ? 14.601 -1.700 5.197 1.00 95.69 92 GLU A N 1
ATOM 680 C CA . GLU A 1 92 ? 15.336 -0.497 4.796 1.00 95.69 92 GLU A CA 1
ATOM 681 C C . GLU A 1 92 ? 15.451 -0.364 3.262 1.00 95.69 92 GLU A C 1
ATOM 683 O O . GLU A 1 92 ? 15.193 -1.327 2.527 1.00 95.69 92 GLU A O 1
ATOM 688 N N . PRO A 1 93 ? 15.866 0.802 2.733 1.00 95.81 93 PRO A N 1
ATOM 689 C CA . PRO A 1 93 ? 16.197 0.949 1.321 1.00 95.81 93 PRO A CA 1
ATOM 690 C C . PRO A 1 93 ? 17.288 -0.036 0.890 1.00 95.81 93 PRO A C 1
ATOM 692 O O . PRO A 1 93 ? 18.379 -0.105 1.459 1.00 95.81 93 PRO A O 1
ATOM 695 N N . ARG A 1 94 ? 17.000 -0.823 -0.148 1.00 93.19 94 ARG A N 1
ATOM 696 C CA . ARG A 1 94 ? 17.882 -1.882 -0.669 1.00 93.19 94 ARG A CA 1
ATOM 697 C C . ARG A 1 94 ? 17.794 -1.939 -2.187 1.00 93.19 94 ARG A C 1
ATOM 699 O O . ARG A 1 94 ? 17.091 -1.145 -2.809 1.00 93.19 94 ARG A O 1
ATOM 706 N N . ARG A 1 95 ? 18.520 -2.863 -2.820 1.00 93.56 95 ARG A N 1
ATOM 707 C CA . ARG A 1 95 ? 18.259 -3.160 -4.238 1.00 93.56 95 ARG A CA 1
ATOM 708 C C . ARG A 1 95 ? 16.863 -3.762 -4.371 1.00 93.56 95 ARG A C 1
ATOM 710 O O . ARG A 1 95 ? 16.490 -4.593 -3.542 1.00 93.56 95 ARG A O 1
ATOM 717 N N . LEU A 1 96 ? 16.151 -3.421 -5.445 1.00 92.50 96 LEU A N 1
ATOM 718 C CA . LEU A 1 96 ? 14.816 -3.962 -5.717 1.00 92.50 96 LEU A CA 1
ATOM 719 C C . LEU A 1 96 ? 14.815 -5.494 -5.644 1.00 92.50 96 LEU A C 1
ATOM 721 O O . LEU A 1 96 ? 14.013 -6.073 -4.928 1.00 92.50 96 LEU A O 1
ATOM 725 N N . ASP A 1 97 ? 15.793 -6.145 -6.268 1.00 92.31 97 ASP A N 1
ATOM 726 C CA . ASP A 1 97 ? 15.931 -7.604 -6.255 1.00 92.31 97 ASP A CA 1
ATOM 727 C C . ASP A 1 97 ? 16.046 -8.221 -4.855 1.00 92.31 97 ASP A C 1
ATOM 729 O O . ASP A 1 97 ? 15.602 -9.348 -4.659 1.00 92.31 97 ASP A O 1
ATOM 733 N N . GLN A 1 98 ? 16.604 -7.498 -3.879 1.00 93.06 98 GLN A N 1
ATOM 734 C CA . GLN A 1 98 ? 16.652 -7.955 -2.488 1.00 93.06 98 GLN A CA 1
ATOM 735 C C . GLN A 1 98 ? 15.302 -7.791 -1.788 1.00 93.06 98 GLN A C 1
ATOM 737 O O . GLN A 1 98 ? 14.939 -8.653 -0.996 1.00 93.06 98 GLN A O 1
ATOM 742 N N . LEU A 1 99 ? 14.545 -6.731 -2.096 1.00 93.94 99 LEU A N 1
ATOM 743 C CA . LEU A 1 99 ? 13.169 -6.590 -1.612 1.00 93.94 99 LEU A CA 1
ATOM 744 C C . LEU A 1 99 ? 12.292 -7.722 -2.160 1.00 93.94 99 LEU A C 1
ATOM 746 O O . LEU A 1 99 ? 11.546 -8.334 -1.407 1.00 93.94 99 LEU A O 1
ATOM 750 N N . LEU A 1 100 ? 12.441 -8.071 -3.442 1.00 94.06 100 LEU A N 1
ATOM 751 C CA . LEU A 1 100 ? 11.637 -9.112 -4.095 1.00 94.06 100 LEU A CA 1
ATOM 752 C C . LEU A 1 100 ? 11.772 -10.506 -3.470 1.00 94.06 100 LEU A C 1
ATOM 754 O O . LEU A 1 100 ? 10.872 -11.323 -3.653 1.00 94.06 100 LEU A O 1
ATOM 758 N N . LEU A 1 101 ? 12.855 -10.788 -2.740 1.00 93.62 101 LEU A N 1
ATOM 759 C CA . LEU A 1 101 ? 13.006 -12.052 -2.011 1.00 93.62 101 LEU A CA 1
ATOM 760 C C . LEU A 1 101 ? 11.919 -12.221 -0.942 1.00 93.62 101 LEU A C 1
ATOM 762 O O . LEU A 1 101 ? 11.426 -13.327 -0.748 1.00 93.62 101 LEU A O 1
ATOM 766 N N . HIS A 1 102 ? 11.479 -11.122 -0.328 1.00 93.69 102 HIS A N 1
ATOM 767 C CA . HIS A 1 102 ? 10.447 -11.143 0.707 1.00 93.69 102 HIS A CA 1
ATOM 768 C C . HIS A 1 102 ? 9.039 -11.402 0.166 1.00 93.69 102 HIS A C 1
ATOM 770 O O . HIS A 1 102 ? 8.149 -11.706 0.948 1.00 93.69 102 HIS A O 1
ATOM 776 N N . LEU A 1 103 ? 8.828 -11.359 -1.157 1.00 93.00 103 LEU A N 1
ATOM 777 C CA . LEU A 1 103 ? 7.530 -11.704 -1.750 1.00 93.00 103 LEU A CA 1
ATOM 778 C C . LEU A 1 103 ? 7.162 -13.183 -1.582 1.00 93.00 103 LEU A C 1
ATOM 780 O O . LEU A 1 103 ? 6.003 -13.541 -1.756 1.00 93.00 103 LEU A O 1
ATOM 784 N N . GLN A 1 104 ? 8.132 -14.040 -1.245 1.00 89.94 104 GLN A N 1
ATOM 785 C CA . GLN A 1 104 ? 7.865 -15.428 -0.851 1.00 89.94 104 GLN A CA 1
ATOM 786 C C . GLN A 1 104 ? 7.181 -15.528 0.518 1.00 89.94 104 GLN A C 1
ATOM 788 O O . GLN A 1 104 ? 6.575 -16.548 0.820 1.00 89.94 104 GLN A O 1
ATOM 793 N N . GLU A 1 105 ? 7.284 -14.477 1.329 1.00 89.38 105 GLU A N 1
ATOM 794 C CA . GLU A 1 105 ? 6.726 -14.395 2.676 1.00 89.38 105 GLU A CA 1
ATOM 795 C C . GLU A 1 105 ? 5.465 -13.513 2.732 1.00 89.38 105 GLU A C 1
ATOM 797 O O . GLU A 1 105 ? 5.000 -13.185 3.820 1.00 89.38 105 GLU A O 1
ATOM 802 N N . GLY A 1 106 ? 4.962 -13.064 1.576 1.00 90.12 106 GLY A N 1
ATOM 803 C CA . GLY A 1 106 ? 3.783 -12.206 1.459 1.00 90.12 106 GLY A CA 1
ATOM 804 C C . GLY A 1 106 ? 4.035 -10.910 0.676 1.00 90.12 106 GLY A C 1
ATOM 805 O O . GLY A 1 106 ? 5.170 -10.573 0.331 1.00 90.12 106 GLY A O 1
ATOM 806 N N . PRO A 1 107 ? 2.974 -10.153 0.351 1.00 94.94 107 PRO A N 1
ATOM 807 C CA . PRO A 1 107 ? 3.087 -8.923 -0.425 1.00 94.94 107 PRO A CA 1
ATOM 808 C C . PRO A 1 107 ? 3.816 -7.811 0.344 1.00 94.94 107 PRO A C 1
ATOM 810 O O . PRO A 1 107 ? 3.839 -7.785 1.573 1.00 94.94 107 PRO A O 1
ATOM 813 N N . LEU A 1 108 ? 4.371 -6.842 -0.387 1.00 96.50 108 LEU A N 1
ATOM 814 C CA . LEU A 1 108 ? 5.115 -5.716 0.186 1.00 96.50 108 LEU A CA 1
ATOM 815 C C . LEU A 1 108 ? 4.400 -4.398 -0.091 1.00 96.50 108 LEU A C 1
ATOM 817 O O . LEU A 1 108 ? 4.076 -4.098 -1.236 1.00 96.50 108 LEU A O 1
ATOM 821 N N . SER A 1 109 ? 4.210 -3.565 0.926 1.00 96.88 109 SER A N 1
ATOM 822 C CA . SER A 1 109 ? 3.881 -2.159 0.704 1.00 96.88 109 SER A CA 1
ATOM 823 C C . SER A 1 109 ? 5.155 -1.405 0.341 1.00 96.88 109 SER A C 1
ATOM 825 O O . SER A 1 109 ? 6.105 -1.389 1.122 1.00 96.88 109 SER A O 1
ATOM 827 N N . ILE A 1 110 ? 5.164 -0.760 -0.820 1.00 97.00 110 ILE A N 1
ATOM 828 C CA . ILE A 1 110 ? 6.267 0.081 -1.301 1.00 97.00 110 ILE A CA 1
ATOM 829 C C . ILE A 1 110 ? 5.723 1.434 -1.754 1.00 97.00 110 ILE A C 1
ATOM 831 O O . ILE A 1 110 ? 4.518 1.587 -1.954 1.00 97.00 110 ILE A O 1
ATOM 835 N N . ALA A 1 111 ? 6.607 2.407 -1.951 1.00 96.12 111 ALA A N 1
ATOM 836 C CA . ALA A 1 111 ? 6.248 3.687 -2.546 1.00 96.12 111 ALA A CA 1
ATOM 837 C C . ALA A 1 111 ? 6.832 3.800 -3.955 1.00 96.12 111 ALA A C 1
ATOM 839 O O . ALA A 1 111 ? 7.947 3.351 -4.195 1.00 96.12 111 ALA A O 1
ATOM 840 N N . VAL A 1 112 ? 6.108 4.426 -4.877 1.00 95.44 112 VAL A N 1
ATOM 841 C CA . VAL A 1 112 ? 6.540 4.687 -6.256 1.00 95.44 112 VAL A CA 1
ATOM 842 C C . VAL A 1 112 ? 6.264 6.143 -6.628 1.00 95.44 112 VAL A C 1
ATOM 844 O O . VAL A 1 112 ? 5.343 6.762 -6.100 1.00 95.44 112 VA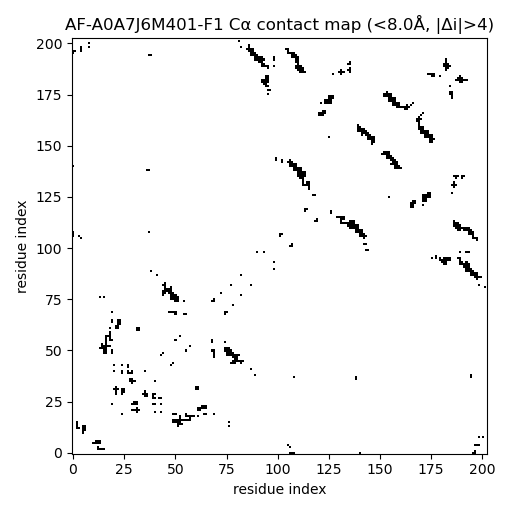L A O 1
ATOM 847 N N . ASN A 1 113 ? 7.079 6.712 -7.516 1.00 94.56 113 ASN A N 1
ATOM 848 C CA . ASN A 1 113 ? 6.821 8.027 -8.101 1.00 94.56 113 ASN A CA 1
ATOM 849 C C . ASN A 1 113 ? 5.829 7.899 -9.267 1.00 94.56 113 ASN A C 1
ATOM 851 O O . ASN A 1 113 ? 6.101 7.221 -10.259 1.00 94.56 113 ASN A O 1
ATOM 855 N N . THR A 1 114 ? 4.690 8.576 -9.155 1.00 93.56 114 THR A N 1
ATOM 856 C CA . THR A 1 114 ? 3.574 8.500 -10.110 1.00 93.56 114 THR A CA 1
ATOM 857 C C . THR A 1 114 ? 3.384 9.766 -10.944 1.00 93.56 114 THR A C 1
ATOM 859 O O . THR A 1 114 ? 2.440 9.870 -11.735 1.00 93.56 114 THR A O 1
ATOM 862 N N . LYS A 1 115 ? 4.299 10.736 -10.822 1.00 91.94 115 LYS A N 1
ATOM 863 C CA . LYS A 1 115 ? 4.274 11.994 -11.584 1.00 91.94 115 LYS A CA 1
ATOM 864 C C . LYS A 1 115 ? 4.326 11.806 -13.103 1.00 91.94 115 LYS A C 1
ATOM 866 O O . LYS A 1 115 ? 3.627 12.573 -13.780 1.00 91.94 115 LYS A O 1
ATOM 871 N N . PRO A 1 116 ? 5.087 10.843 -13.664 1.00 90.00 116 PRO A N 1
ATOM 872 C CA . PRO A 1 116 ? 5.172 10.673 -15.111 1.00 90.00 116 PRO A CA 1
ATOM 873 C C . PRO A 1 116 ? 3.812 10.427 -15.782 1.00 90.00 116 PRO A C 1
ATOM 875 O O . PRO A 1 116 ? 2.959 9.694 -15.282 1.00 90.00 116 PRO A O 1
ATOM 878 N N . ALA A 1 117 ? 3.600 11.036 -16.952 1.00 87.88 117 ALA A N 1
ATOM 879 C CA . ALA A 1 117 ? 2.296 11.046 -17.625 1.00 87.88 117 ALA A CA 1
ATOM 880 C C . ALA A 1 117 ? 1.800 9.649 -18.036 1.00 87.88 117 ALA A C 1
ATOM 882 O O . ALA A 1 117 ? 0.608 9.361 -17.974 1.00 87.88 117 ALA A O 1
ATOM 883 N N . ASN A 1 118 ? 2.716 8.771 -18.425 1.00 88.56 118 ASN A N 1
ATOM 884 C CA . ASN A 1 118 ? 2.417 7.397 -18.811 1.00 88.56 118 ASN A CA 1
ATOM 885 C C . ASN A 1 118 ? 2.051 6.489 -17.633 1.00 88.56 118 ASN A C 1
ATOM 887 O O . ASN A 1 118 ? 1.385 5.488 -17.866 1.00 88.56 118 ASN A O 1
ATOM 891 N N . TRP A 1 119 ? 2.416 6.830 -16.392 1.00 92.00 119 TRP A N 1
ATOM 892 C CA . TRP A 1 119 ? 1.829 6.180 -15.221 1.00 92.00 119 TRP A CA 1
ATOM 893 C C . TRP A 1 119 ? 0.332 6.496 -15.153 1.00 92.00 119 TRP A C 1
ATOM 895 O O . TRP A 1 119 ? -0.512 5.603 -15.081 1.00 92.00 119 TRP A O 1
ATOM 905 N N . LYS A 1 120 ? -0.017 7.783 -15.254 1.00 90.94 120 LYS A N 1
ATOM 906 C CA . LYS A 1 120 ? -1.407 8.258 -15.183 1.00 90.94 120 LYS A CA 1
ATOM 907 C C . LYS A 1 120 ? -2.280 7.667 -16.292 1.00 90.94 120 LYS A C 1
ATOM 909 O O . LYS A 1 120 ? -3.412 7.275 -16.027 1.00 90.94 120 LYS A O 1
ATOM 914 N N . SER A 1 121 ? -1.750 7.557 -17.510 1.00 92.75 121 SER A N 1
ATOM 915 C CA . SER A 1 121 ? -2.468 7.020 -18.673 1.00 92.75 121 SER A CA 1
ATOM 916 C C . SER A 1 121 ? -2.249 5.525 -18.932 1.00 92.75 121 SER A C 1
ATOM 918 O O . SER A 1 121 ? -2.717 5.025 -19.955 1.00 92.75 121 SER A O 1
ATOM 920 N N . TYR A 1 122 ? -1.569 4.797 -18.038 1.00 95.31 122 TYR A N 1
ATOM 921 C CA . TYR A 1 122 ? -1.238 3.386 -18.240 1.00 95.31 122 TYR A CA 1
ATOM 922 C C . TYR A 1 122 ? -2.489 2.519 -18.475 1.00 95.31 122 TYR A C 1
ATOM 924 O O . TYR A 1 122 ? -3.468 2.574 -17.723 1.00 95.31 122 TYR A O 1
ATOM 932 N N . LYS A 1 123 ? -2.437 1.692 -19.526 1.00 96.06 123 LYS A N 1
ATOM 933 C CA . LYS A 1 123 ? -3.486 0.723 -19.900 1.00 96.06 123 LYS A CA 1
ATOM 934 C C . LYS A 1 123 ? -2.980 -0.712 -20.049 1.00 96.06 123 LYS A C 1
ATOM 936 O O . LYS A 1 123 ? -3.790 -1.627 -20.104 1.00 96.06 123 LYS A O 1
ATOM 941 N N . GLY A 1 124 ? -1.667 -0.914 -20.131 1.00 94.69 124 GLY A N 1
ATOM 942 C CA . GLY A 1 124 ? -1.079 -2.240 -20.280 1.00 94.69 124 GLY A CA 1
ATOM 943 C C . GLY A 1 124 ? 0.335 -2.223 -20.845 1.00 94.69 124 GLY A C 1
ATOM 944 O O . GLY A 1 124 ? 0.843 -1.195 -21.295 1.00 94.69 124 GLY A O 1
ATOM 945 N N . GLY A 1 125 ? 0.976 -3.389 -20.819 1.00 93.94 125 GLY A N 1
ATOM 946 C CA . GLY A 1 125 ? 2.374 -3.562 -21.215 1.00 93.94 125 GLY A CA 1
ATOM 947 C C . GLY A 1 125 ? 3.345 -3.337 -20.058 1.00 93.94 125 GLY A C 1
ATOM 948 O O . GLY A 1 125 ? 2.941 -3.270 -18.904 1.00 93.94 125 GLY A O 1
ATOM 949 N N . ILE A 1 126 ? 4.640 -3.245 -20.361 1.00 94.00 126 ILE A N 1
ATOM 950 C CA . ILE A 1 126 ? 5.675 -2.992 -19.352 1.00 94.00 126 ILE A CA 1
ATOM 951 C C . ILE A 1 126 ? 5.963 -1.493 -19.337 1.00 94.00 126 ILE A C 1
ATOM 953 O O . ILE A 1 126 ? 6.334 -0.940 -20.371 1.00 94.00 126 ILE A O 1
ATOM 957 N N . LEU A 1 127 ? 5.800 -0.850 -18.182 1.00 92.19 127 LEU A N 1
ATOM 958 C CA . LEU A 1 127 ? 6.275 0.511 -17.942 1.00 92.19 127 LEU A CA 1
ATOM 959 C C . LEU A 1 127 ? 7.807 0.504 -17.886 1.00 92.19 127 LEU A C 1
ATOM 961 O O . LEU A 1 127 ? 8.394 -0.155 -17.028 1.00 92.19 127 LEU A O 1
ATOM 965 N N . GLU A 1 128 ? 8.443 1.212 -18.819 1.00 89.50 128 GLU A N 1
ATOM 966 C CA . GLU A 1 128 ? 9.898 1.299 -18.952 1.00 89.50 128 GLU A CA 1
ATOM 967 C C . GLU A 1 128 ? 10.332 2.555 -19.724 1.00 89.50 128 GLU A C 1
ATOM 969 O O . GLU A 1 128 ? 9.552 3.101 -20.502 1.00 89.50 128 GLU A O 1
ATOM 974 N N . GLY A 1 129 ? 11.594 2.975 -19.563 1.00 77.25 129 GLY A N 1
ATOM 975 C CA . GLY A 1 129 ? 12.248 3.912 -20.489 1.00 77.25 129 GLY A CA 1
ATOM 976 C C . GLY A 1 129 ? 11.864 5.390 -20.362 1.00 77.25 129 GLY A C 1
ATOM 977 O O . GLY A 1 129 ? 11.984 6.121 -21.341 1.00 77.25 129 GLY A O 1
ATOM 978 N N . PHE A 1 130 ? 11.414 5.849 -19.191 1.00 79.69 130 PHE A N 1
ATOM 979 C CA . PHE A 1 130 ? 11.076 7.258 -18.964 1.00 79.69 130 PHE A CA 1
ATOM 980 C C . PHE A 1 130 ? 11.699 7.816 -17.681 1.00 79.69 130 PHE A C 1
ATOM 982 O O . PHE A 1 130 ? 11.908 7.057 -16.730 1.00 79.69 130 PHE A O 1
ATOM 989 N N . PRO A 1 131 ? 11.990 9.130 -17.639 1.00 75.12 131 PRO A N 1
ATOM 990 C CA . PRO A 1 131 ? 12.471 9.774 -16.429 1.00 75.12 131 PRO A CA 1
ATOM 991 C C . PRO A 1 131 ? 11.357 9.823 -15.380 1.00 75.12 131 PRO A C 1
ATOM 993 O O . PRO A 1 131 ? 10.209 10.160 -15.677 1.00 75.12 131 PRO A O 1
ATOM 996 N N . CYS A 1 132 ? 11.712 9.491 -14.144 1.00 84.31 132 CYS A N 1
ATOM 997 C CA . CYS A 1 132 ? 10.855 9.674 -12.983 1.00 84.31 132 CYS A CA 1
ATOM 998 C C . CYS A 1 132 ? 11.517 10.713 -12.080 1.00 84.31 132 CYS A C 1
ATOM 1000 O O . CYS A 1 132 ? 12.376 10.380 -11.262 1.00 84.31 132 CYS A O 1
ATOM 1002 N N . ASP A 1 133 ? 11.146 11.976 -12.264 1.00 85.31 133 ASP A N 1
ATOM 1003 C CA . ASP A 1 133 ? 11.751 13.073 -11.518 1.00 85.31 133 ASP A CA 1
ATOM 1004 C C . ASP A 1 133 ? 11.127 13.196 -10.125 1.00 85.31 133 ASP A C 1
ATOM 1006 O O . ASP A 1 133 ? 9.910 13.339 -9.967 1.00 85.31 133 ASP A O 1
ATOM 1010 N N . GLY A 1 134 ? 11.980 13.166 -9.102 1.00 89.62 134 GLY A N 1
ATOM 1011 C CA . GLY A 1 134 ? 11.596 13.353 -7.705 1.00 89.62 134 GLY A CA 1
ATOM 1012 C C . GLY A 1 134 ? 11.330 12.060 -6.920 1.00 89.62 134 GLY A C 1
ATOM 1013 O O . GLY A 1 134 ? 11.428 10.950 -7.457 1.00 89.62 134 GLY A O 1
ATOM 1014 N N . PRO A 1 135 ? 11.027 12.203 -5.620 1.00 93.00 135 PRO A N 1
ATOM 1015 C CA . PRO A 1 135 ? 10.822 11.072 -4.723 1.00 93.00 135 PRO A CA 1
ATOM 1016 C C . PRO A 1 135 ? 9.502 10.339 -5.021 1.00 93.00 135 PRO A C 1
ATOM 1018 O O . PRO A 1 135 ? 8.621 10.909 -5.674 1.00 93.00 135 PRO A O 1
ATOM 1021 N N . PRO A 1 136 ? 9.347 9.093 -4.541 1.00 95.12 136 PRO A N 1
ATOM 1022 C CA . PRO A 1 136 ? 8.062 8.420 -4.459 1.00 95.12 136 PRO A CA 1
ATOM 1023 C C . PRO A 1 136 ? 6.991 9.278 -3.786 1.00 95.12 136 PRO A C 1
ATOM 1025 O O . PRO A 1 136 ? 7.269 9.965 -2.805 1.00 95.12 136 PRO A O 1
ATOM 1028 N N . ASP A 1 137 ? 5.772 9.212 -4.313 1.00 95.19 137 ASP A N 1
ATOM 1029 C CA . ASP A 1 137 ? 4.625 9.997 -3.845 1.00 95.19 137 ASP A CA 1
ATOM 1030 C C . ASP A 1 137 ? 3.353 9.165 -3.655 1.00 95.19 137 ASP A C 1
ATOM 1032 O O . ASP A 1 137 ? 2.336 9.686 -3.205 1.00 95.19 137 ASP A O 1
ATOM 1036 N N . HIS A 1 138 ? 3.404 7.870 -3.969 1.00 96.25 138 HIS A N 1
ATOM 1037 C CA . HIS A 1 138 ? 2.240 6.998 -3.930 1.00 96.25 138 HIS A CA 1
ATOM 1038 C C . HIS A 1 138 ? 2.590 5.624 -3.374 1.00 96.25 138 HIS A C 1
ATOM 1040 O O . HIS A 1 138 ? 3.552 4.997 -3.820 1.00 96.25 138 HIS A O 1
ATOM 1046 N N . ALA A 1 139 ? 1.797 5.133 -2.425 1.00 96.69 139 ALA A N 1
ATOM 1047 C CA . ALA A 1 139 ? 1.941 3.782 -1.897 1.00 96.69 139 ALA A CA 1
ATOM 1048 C C . ALA A 1 139 ? 1.205 2.770 -2.788 1.00 96.69 139 ALA A C 1
ATOM 1050 O O . ALA A 1 139 ? 0.048 2.972 -3.157 1.00 96.69 139 ALA A O 1
ATOM 1051 N N . VAL A 1 140 ? 1.865 1.656 -3.099 1.00 97.38 140 VAL A N 1
ATOM 1052 C CA . VAL A 1 140 ? 1.307 0.535 -3.867 1.00 97.38 140 VAL A CA 1
ATOM 1053 C C . VAL A 1 140 ? 1.633 -0.789 -3.185 1.00 97.38 140 VAL A C 1
ATOM 1055 O O . VAL A 1 140 ? 2.593 -0.890 -2.415 1.00 97.38 140 VAL A O 1
ATOM 1058 N N . LEU A 1 141 ? 0.847 -1.823 -3.483 1.00 97.31 141 LEU A N 1
ATOM 1059 C CA . LEU A 1 141 ? 1.089 -3.166 -2.967 1.00 97.31 141 LEU A CA 1
ATOM 1060 C C . LEU A 1 141 ? 1.825 -3.987 -4.023 1.00 97.31 141 LEU A C 1
ATOM 1062 O O . LEU A 1 141 ? 1.263 -4.343 -5.052 1.00 97.31 141 LEU A O 1
ATOM 1066 N N . LEU A 1 142 ? 3.088 -4.305 -3.789 1.00 97.38 142 LEU A N 1
ATOM 1067 C CA . LEU A 1 142 ? 3.844 -5.203 -4.641 1.00 97.38 142 LEU A CA 1
ATOM 1068 C C . LEU A 1 142 ? 3.442 -6.653 -4.348 1.00 97.38 142 LEU A C 1
ATOM 1070 O O . LEU A 1 142 ? 3.671 -7.147 -3.247 1.00 97.38 142 LEU A O 1
ATOM 1074 N N . VAL A 1 143 ? 2.852 -7.326 -5.339 1.00 95.94 143 VAL A N 1
ATOM 1075 C CA . VAL A 1 143 ? 2.255 -8.668 -5.179 1.00 95.94 143 VAL A CA 1
ATOM 1076 C C . VAL A 1 143 ? 2.968 -9.754 -5.982 1.00 95.94 143 VAL A C 1
ATOM 1078 O O . VAL A 1 143 ? 2.606 -10.923 -5.915 1.00 95.94 143 VAL A O 1
ATOM 1081 N N . GLY A 1 144 ? 3.971 -9.395 -6.782 1.00 95.69 144 GLY A N 1
ATOM 1082 C CA . GLY A 1 144 ? 4.712 -10.388 -7.546 1.00 95.69 144 GLY A CA 1
ATOM 1083 C C . GLY A 1 144 ? 5.743 -9.811 -8.498 1.00 95.69 144 GLY A C 1
ATOM 1084 O O . GLY A 1 144 ? 5.910 -8.600 -8.645 1.00 95.69 144 GLY A O 1
ATOM 1085 N N . TYR A 1 145 ? 6.434 -10.717 -9.174 1.00 95.75 145 TYR A N 1
ATOM 1086 C CA . TYR A 1 145 ? 7.394 -10.428 -10.229 1.00 95.75 145 TYR A CA 1
ATOM 1087 C C . TYR A 1 145 ? 7.441 -11.596 -11.209 1.00 95.75 145 TYR A C 1
ATOM 1089 O O . TYR A 1 145 ? 6.944 -12.686 -10.934 1.00 95.75 145 TYR A O 1
ATOM 1097 N N . GLY A 1 146 ? 8.044 -11.384 -12.369 1.00 94.00 146 GLY A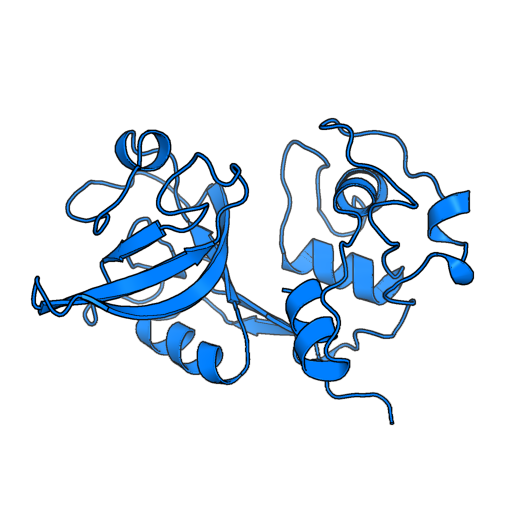 N 1
ATOM 1098 C CA . GLY A 1 146 ? 8.195 -12.443 -13.353 1.00 94.00 146 GLY A CA 1
ATOM 1099 C C . GLY A 1 146 ? 8.948 -11.993 -14.588 1.00 94.00 146 GLY A C 1
ATOM 1100 O O . GLY A 1 146 ? 9.635 -10.972 -14.588 1.00 94.00 146 GLY A O 1
ATOM 1101 N N . VAL A 1 147 ? 8.801 -12.771 -15.652 1.00 94.56 147 VAL A N 1
ATOM 1102 C CA . VAL A 1 147 ? 9.358 -12.468 -16.969 1.00 94.56 147 VAL A CA 1
ATOM 1103 C C . VAL A 1 147 ? 8.208 -12.406 -17.959 1.00 94.56 147 VAL A C 1
ATOM 1105 O O . VAL A 1 147 ? 7.427 -13.351 -18.071 1.00 94.56 147 VAL A O 1
ATOM 1108 N N . ASP A 1 148 ? 8.097 -11.295 -18.677 1.00 88.94 148 ASP A N 1
ATOM 1109 C CA . ASP A 1 148 ? 7.278 -11.233 -19.878 1.00 88.94 148 ASP A CA 1
ATOM 1110 C C . ASP A 1 148 ? 7.951 -12.103 -20.941 1.00 88.94 148 ASP A C 1
ATOM 1112 O O . ASP A 1 148 ? 8.989 -11.740 -21.495 1.00 88.94 148 ASP A O 1
ATOM 1116 N N . LYS A 1 149 ? 7.385 -13.289 -21.179 1.00 86.88 149 LYS A N 1
ATOM 1117 C CA . LYS A 1 149 ? 7.957 -14.283 -22.095 1.00 86.88 149 LYS A CA 1
ATOM 1118 C C . LYS A 1 149 ? 8.003 -13.796 -23.543 1.00 86.88 149 LYS A C 1
ATOM 1120 O O . LYS A 1 149 ? 8.904 -14.195 -24.268 1.00 86.88 149 LYS A O 1
ATOM 1125 N N . ALA A 1 150 ? 7.064 -12.943 -23.954 1.00 85.44 150 ALA A N 1
ATOM 1126 C CA . ALA A 1 150 ? 7.019 -12.427 -25.319 1.00 85.44 150 ALA A CA 1
ATOM 1127 C C . ALA A 1 150 ? 8.145 -11.418 -25.576 1.00 85.44 150 ALA A C 1
ATOM 1129 O O . ALA A 1 150 ? 8.693 -11.368 -26.673 1.00 85.44 150 ALA A O 1
ATOM 1130 N N . LYS A 1 151 ? 8.506 -10.626 -24.560 1.00 84.12 151 LYS A N 1
ATOM 1131 C CA . LYS A 1 151 ? 9.542 -9.586 -24.659 1.00 84.12 151 LYS A CA 1
ATOM 1132 C C . LYS A 1 151 ? 10.895 -9.992 -24.072 1.00 84.12 151 LYS A C 1
ATOM 1134 O O . LYS A 1 151 ? 11.857 -9.248 -24.226 1.00 84.12 151 LYS A O 1
ATOM 1139 N N . GLY A 1 152 ? 10.967 -11.110 -23.350 1.00 90.19 152 GLY A N 1
ATOM 1140 C CA . GLY A 1 152 ? 12.154 -11.522 -22.594 1.00 90.19 152 GLY A CA 1
ATOM 1141 C C . GLY A 1 152 ? 12.518 -10.573 -21.444 1.00 90.19 152 GLY A C 1
ATOM 1142 O O . GLY A 1 152 ? 13.651 -10.592 -20.970 1.00 90.19 152 GLY A O 1
ATOM 1143 N N . LYS A 1 153 ? 11.586 -9.720 -20.996 1.00 92.31 153 LYS A N 1
ATOM 1144 C CA . LYS A 1 153 ? 11.853 -8.658 -20.011 1.00 92.31 153 LYS A CA 1
ATOM 1145 C C . LYS A 1 153 ? 11.396 -9.058 -18.617 1.00 92.31 153 LYS A C 1
ATOM 1147 O O . LYS A 1 153 ? 10.275 -9.529 -18.432 1.00 92.31 153 LYS A O 1
ATOM 1152 N N . ARG A 1 154 ? 12.255 -8.834 -17.622 1.00 95.56 154 ARG A N 1
ATOM 1153 C CA . ARG A 1 154 ? 11.904 -9.001 -16.206 1.00 95.56 154 ARG A CA 1
ATOM 1154 C C . ARG A 1 154 ? 10.980 -7.865 -15.776 1.00 95.56 154 ARG A C 1
ATOM 1156 O O . ARG A 1 154 ? 11.189 -6.718 -16.159 1.00 95.56 154 ARG A O 1
ATOM 1163 N N . GLN A 1 155 ? 9.978 -8.182 -14.968 1.00 95.94 155 GLN A N 1
ATOM 1164 C CA . GLN A 1 155 ? 9.004 -7.212 -14.480 1.00 95.94 155 GLN A CA 1
ATOM 1165 C C . GLN A 1 155 ? 8.624 -7.464 -13.022 1.00 95.94 155 GLN A C 1
ATOM 1167 O O . GLN A 1 155 ? 8.741 -8.590 -12.530 1.00 95.94 155 GLN A O 1
ATOM 1172 N N . VAL A 1 156 ? 8.146 -6.414 -12.365 1.00 97.00 156 VAL A N 1
ATOM 1173 C CA . VAL A 1 156 ? 7.440 -6.458 -11.082 1.00 97.00 156 VAL A CA 1
ATOM 1174 C C . VAL A 1 156 ? 5.983 -6.037 -11.269 1.00 97.00 156 VAL A C 1
ATOM 1176 O O . VAL A 1 156 ? 5.675 -5.205 -12.128 1.00 97.00 156 VAL A O 1
ATOM 1179 N N . LYS A 1 157 ? 5.093 -6.608 -10.454 1.00 97.25 157 LYS A N 1
ATOM 1180 C CA . LYS A 1 157 ? 3.643 -6.431 -10.545 1.00 97.25 157 LYS A CA 1
ATOM 1181 C C . LYS A 1 157 ? 3.091 -5.798 -9.265 1.00 97.25 157 LYS A C 1
ATOM 1183 O O . LYS A 1 157 ? 2.783 -6.529 -8.321 1.00 97.25 157 LYS A O 1
ATOM 1188 N N . PRO A 1 158 ? 2.985 -4.462 -9.194 1.00 97.44 158 PRO A N 1
ATOM 1189 C CA . PRO A 1 158 ? 2.234 -3.805 -8.138 1.00 97.44 158 PRO A CA 1
ATOM 1190 C C . PRO A 1 158 ? 0.736 -3.715 -8.452 1.00 97.44 158 PRO A C 1
ATOM 1192 O O . PRO A 1 158 ? 0.320 -3.586 -9.606 1.00 97.44 158 PRO A O 1
ATOM 1195 N N . GLU A 1 159 ? -0.057 -3.748 -7.393 1.00 97.62 159 GLU A N 1
ATOM 1196 C CA . GLU A 1 159 ? -1.465 -3.379 -7.341 1.00 97.62 159 GLU A CA 1
ATOM 1197 C C . GLU A 1 159 ? -1.600 -1.901 -6.971 1.00 97.62 159 GLU A C 1
ATOM 1199 O O . GLU A 1 159 ? -0.947 -1.416 -6.041 1.00 97.62 159 GLU A O 1
ATOM 1204 N N . ASN A 1 160 ? -2.454 -1.191 -7.703 1.00 97.38 160 ASN A N 1
ATOM 1205 C CA . ASN A 1 160 ? -2.733 0.223 -7.508 1.00 97.38 160 ASN A CA 1
ATOM 1206 C C . ASN A 1 160 ? -4.147 0.435 -6.937 1.00 97.38 160 ASN A C 1
ATOM 1208 O O . ASN A 1 160 ? -5.040 -0.390 -7.097 1.00 97.38 160 ASN A O 1
ATOM 1212 N N . SER A 1 161 ? -4.371 1.592 -6.322 1.00 95.12 161 SER A N 1
ATOM 1213 C CA . SER A 1 161 ? -5.627 1.990 -5.677 1.00 95.12 161 SER A CA 1
ATOM 1214 C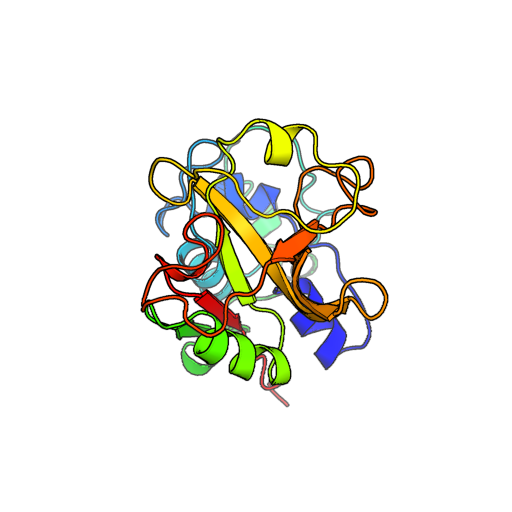 C . SER A 1 161 ? -6.513 2.897 -6.547 1.00 95.12 161 SER A C 1
ATOM 1216 O O . SER A 1 161 ? -7.425 3.545 -6.043 1.00 95.12 161 SER A O 1
ATOM 1218 N N . TRP A 1 162 ? -6.281 2.951 -7.864 1.00 96.38 162 TRP A N 1
ATOM 1219 C CA . TRP A 1 162 ? -7.009 3.824 -8.808 1.00 96.38 162 TRP A CA 1
ATOM 1220 C C . TRP A 1 162 ? -8.132 3.113 -9.582 1.00 96.38 162 TRP A C 1
ATOM 1222 O O . TRP A 1 162 ? -8.549 3.551 -10.656 1.00 96.38 162 TRP A O 1
ATOM 1232 N N . GLY A 1 163 ? -8.635 2.013 -9.023 1.00 95.50 163 GLY A N 1
ATOM 1233 C CA . GLY A 1 163 ? -9.727 1.229 -9.592 1.00 95.50 163 GLY A CA 1
ATOM 1234 C C . GLY A 1 163 ? -9.308 0.325 -10.755 1.00 95.50 163 GLY A C 1
ATOM 1235 O O . GLY A 1 163 ? -8.227 0.436 -11.330 1.00 9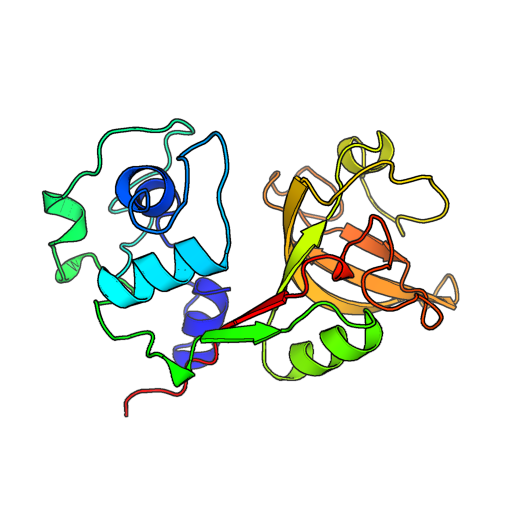5.50 163 GLY A O 1
ATOM 1236 N N . THR A 1 164 ? -10.204 -0.590 -11.122 1.00 96.75 164 THR A N 1
ATOM 1237 C CA . THR A 1 164 ? -9.932 -1.641 -12.117 1.00 96.75 164 THR A CA 1
ATOM 1238 C C . THR A 1 164 ? -9.864 -1.126 -13.555 1.00 96.75 164 THR A C 1
ATOM 1240 O O . THR A 1 164 ? -9.301 -1.791 -14.418 1.00 96.75 164 THR A O 1
ATOM 1243 N N . SER A 1 165 ? -10.391 0.071 -13.832 1.00 96.38 165 SER A N 1
ATOM 1244 C CA . SER A 1 165 ? -10.307 0.725 -15.147 1.00 96.38 165 SER A CA 1
ATOM 1245 C C . SER A 1 165 ? -8.922 1.300 -15.471 1.00 96.38 165 SER A C 1
ATOM 1247 O O . SER A 1 165 ? -8.670 1.736 -16.604 1.00 96.38 165 SER A O 1
ATOM 1249 N N . TRP A 1 166 ? -8.046 1.383 -14.471 1.00 97.81 166 TRP A N 1
ATOM 1250 C CA . TRP A 1 166 ? -6.662 1.796 -14.641 1.00 97.81 166 TRP A CA 1
ATOM 1251 C C . TRP A 1 166 ? -5.768 0.572 -14.860 1.00 97.81 166 TRP A C 1
ATOM 1253 O O . TRP A 1 166 ? -5.923 -0.447 -14.188 1.00 97.81 166 TRP A O 1
ATOM 1263 N N . GLY A 1 167 ? -4.822 0.678 -15.796 1.00 97.75 167 GLY A N 1
ATOM 1264 C CA . GLY A 1 167 ? -3.868 -0.386 -16.085 1.00 97.75 167 GLY A CA 1
ATOM 1265 C C . GLY A 1 167 ? -4.502 -1.721 -16.465 1.00 97.75 167 GLY A C 1
ATOM 1266 O O . GLY A 1 167 ? -5.511 -1.786 -17.163 1.00 97.75 167 GLY A O 1
ATOM 1267 N N . GLU A 1 168 ? -3.875 -2.796 -16.003 1.00 97.44 168 GLU A N 1
ATOM 1268 C CA . GLU A 1 168 ? -4.274 -4.175 -16.263 1.00 97.44 168 GLU A CA 1
ATOM 1269 C C . GLU A 1 168 ? -5.149 -4.667 -15.101 1.00 97.44 168 GLU A C 1
ATOM 1271 O O . GLU A 1 168 ? -4.680 -5.381 -14.216 1.00 97.44 168 GLU A O 1
ATOM 1276 N N . ASN A 1 169 ? -6.420 -4.248 -15.082 1.00 97.50 169 ASN A N 1
ATOM 1277 C CA . ASN A 1 169 ? -7.378 -4.519 -13.997 1.00 97.50 169 ASN A CA 1
ATOM 1278 C C . ASN A 1 169 ? -6.922 -3.985 -12.624 1.00 97.50 169 ASN A C 1
ATOM 1280 O O . ASN A 1 169 ? -7.048 -4.675 -11.617 1.00 97.50 169 ASN A O 1
ATOM 1284 N N . GLY A 1 170 ? -6.371 -2.769 -12.576 1.00 97.88 170 GLY A N 1
ATOM 1285 C CA . GLY A 1 170 ? -5.839 -2.152 -11.354 1.00 97.88 170 GLY A CA 1
ATOM 1286 C C . GLY A 1 170 ? -4.372 -2.484 -11.065 1.00 97.88 170 GLY A C 1
ATOM 1287 O O . GLY A 1 170 ? -3.782 -1.908 -10.154 1.00 97.88 170 GLY A O 1
ATOM 1288 N N . TYR A 1 171 ? -3.749 -3.359 -11.858 1.00 98.12 171 TYR A N 1
ATOM 1289 C CA . TYR A 1 171 ? -2.332 -3.701 -11.737 1.00 98.12 171 TYR A CA 1
ATOM 1290 C C . TYR A 1 171 ? -1.489 -2.996 -12.797 1.00 98.12 171 TYR A C 1
ATOM 1292 O O . TYR A 1 171 ? -1.981 -2.607 -13.859 1.00 98.12 171 TYR A O 1
ATOM 1300 N N . ALA A 1 172 ? -0.190 -2.898 -12.531 1.00 96.56 172 ALA A N 1
ATOM 1301 C CA . ALA A 1 172 ? 0.805 -2.559 -13.538 1.00 96.56 172 ALA A CA 1
ATOM 1302 C C . ALA A 1 172 ? 1.852 -3.660 -13.677 1.00 96.56 172 ALA A C 1
ATOM 1304 O O . ALA A 1 172 ? 2.074 -4.452 -12.764 1.00 96.56 172 ALA A O 1
ATOM 1305 N N . ARG A 1 173 ? 2.527 -3.679 -14.825 1.00 95.88 173 ARG A N 1
ATOM 1306 C CA . ARG A 1 173 ? 3.800 -4.378 -15.001 1.00 95.88 173 ARG A CA 1
ATOM 1307 C C . ARG A 1 173 ? 4.880 -3.337 -15.213 1.00 95.88 173 ARG A C 1
ATOM 1309 O O . ARG A 1 173 ? 4.790 -2.519 -16.125 1.00 95.88 173 ARG A O 1
ATOM 1316 N N . ILE A 1 174 ? 5.893 -3.364 -14.366 1.00 94.69 174 ILE A N 1
ATOM 1317 C CA . ILE A 1 174 ? 6.966 -2.373 -14.340 1.00 94.69 174 ILE A CA 1
ATOM 1318 C C . ILE A 1 174 ? 8.286 -3.079 -14.606 1.00 94.69 174 ILE A C 1
ATOM 1320 O O . ILE A 1 174 ? 8.507 -4.171 -14.084 1.00 94.69 174 ILE A O 1
ATOM 1324 N N . ILE A 1 175 ? 9.161 -2.478 -15.411 1.00 93.62 175 ILE A N 1
ATOM 1325 C CA . ILE A 1 175 ? 10.476 -3.050 -15.704 1.00 93.62 175 ILE A CA 1
ATOM 1326 C C . ILE A 1 175 ? 11.267 -3.311 -14.420 1.00 93.62 175 ILE A C 1
ATOM 1328 O O . ILE A 1 175 ? 11.362 -2.469 -13.527 1.00 93.62 175 ILE A O 1
ATOM 1332 N N . ARG A 1 176 ? 11.853 -4.505 -14.347 1.00 93.25 176 ARG A N 1
ATOM 1333 C CA . ARG A 1 176 ? 12.780 -4.899 -13.292 1.00 93.25 176 ARG A CA 1
ATOM 1334 C C . ARG A 1 176 ? 14.188 -4.915 -13.864 1.00 93.25 176 ARG A C 1
ATOM 1336 O O . ARG A 1 176 ? 14.539 -5.833 -14.605 1.00 93.25 176 ARG A O 1
ATOM 1343 N N . ASP A 1 177 ? 14.977 -3.922 -13.483 1.00 88.06 177 ASP A N 1
ATOM 1344 C CA . ASP A 1 177 ? 16.406 -3.884 -13.770 1.00 88.06 177 ASP A CA 1
ATOM 1345 C C . ASP A 1 177 ? 17.184 -4.576 -12.630 1.00 88.06 177 ASP A C 1
ATOM 1347 O O . ASP A 1 177 ? 17.168 -4.068 -11.505 1.00 88.06 177 ASP A O 1
ATOM 1351 N N . PRO A 1 178 ? 17.833 -5.734 -12.872 1.00 78.00 178 PRO A N 1
ATOM 1352 C CA . PRO A 1 178 ? 18.625 -6.420 -11.849 1.00 78.00 178 PRO A CA 1
ATOM 1353 C C . PRO A 1 178 ? 19.869 -5.625 -11.419 1.00 78.00 178 PRO A C 1
ATOM 1355 O O . PRO A 1 178 ? 20.363 -5.824 -10.308 1.00 78.00 178 PRO A O 1
ATOM 1358 N N . GLU A 1 179 ? 20.335 -4.694 -12.256 1.00 83.44 179 GLU A N 1
ATOM 1359 C CA . GLU A 1 179 ? 21.487 -3.829 -11.984 1.00 83.44 179 GLU A CA 1
ATOM 1360 C C . GLU A 1 179 ? 21.080 -2.501 -11.324 1.00 83.44 179 GLU A C 1
ATOM 1362 O O . GLU A 1 179 ? 21.915 -1.618 -11.096 1.00 83.44 179 GLU A O 1
ATOM 1367 N N . ALA A 1 180 ? 19.801 -2.358 -10.952 1.00 85.31 180 ALA A N 1
ATOM 1368 C CA . ALA A 1 180 ? 19.330 -1.214 -10.191 1.00 85.31 180 ALA A CA 1
ATOM 1369 C C . ALA A 1 180 ? 20.124 -1.068 -8.879 1.00 85.31 180 ALA A C 1
ATOM 1371 O O . ALA A 1 180 ? 20.238 -1.989 -8.060 1.00 85.31 180 ALA A O 1
ATOM 1372 N N . LYS A 1 181 ? 20.647 0.140 -8.656 1.00 87.38 181 LYS A N 1
ATOM 1373 C CA . LYS A 1 181 ? 21.361 0.527 -7.433 1.00 87.38 181 LYS A CA 1
ATOM 1374 C C . LYS A 1 181 ? 20.457 0.420 -6.198 1.00 87.38 181 LYS A C 1
ATOM 1376 O O . LYS A 1 181 ? 19.226 0.419 -6.295 1.00 87.38 181 LYS A O 1
ATOM 1381 N N . ILE A 1 182 ? 21.073 0.375 -5.020 1.00 87.56 182 ILE A N 1
ATOM 1382 C CA . ILE A 1 182 ? 20.360 0.472 -3.738 1.00 87.56 182 ILE A CA 1
ATOM 1383 C C . ILE A 1 182 ? 19.490 1.733 -3.729 1.00 87.56 182 ILE A C 1
ATOM 1385 O O . ILE A 1 182 ? 19.944 2.794 -4.154 1.00 87.56 182 ILE A O 1
ATOM 1389 N N . GLY A 1 183 ? 18.243 1.604 -3.275 1.00 82.44 183 GLY A N 1
ATOM 1390 C CA . GLY A 1 183 ? 17.323 2.736 -3.193 1.00 82.44 183 GLY A CA 1
ATOM 1391 C C . GLY A 1 183 ? 16.839 3.255 -4.551 1.00 82.44 183 GLY A C 1
ATOM 1392 O O . GLY A 1 183 ? 16.318 4.363 -4.621 1.00 82.44 183 GLY A O 1
ATOM 1393 N N . SER A 1 184 ? 17.029 2.492 -5.632 1.00 86.69 184 SER A N 1
ATOM 1394 C CA . SER A 1 184 ? 16.593 2.864 -6.983 1.00 86.69 184 SER A CA 1
ATOM 1395 C C . SER A 1 184 ? 15.565 1.870 -7.544 1.00 86.69 184 SER A C 1
ATOM 1397 O O . SER A 1 184 ? 14.739 1.338 -6.806 1.00 86.69 184 SER A O 1
ATOM 1399 N N . GLY A 1 185 ? 15.569 1.636 -8.851 1.00 86.94 185 GLY A N 1
ATOM 1400 C CA . GLY A 1 185 ? 14.523 0.914 -9.563 1.00 86.94 185 GLY A CA 1
ATOM 1401 C C . GLY A 1 185 ? 13.581 1.872 -10.277 1.00 86.94 185 GLY A C 1
ATOM 1402 O O . GLY A 1 185 ? 13.684 3.097 -10.163 1.00 86.94 185 GLY A O 1
ATOM 1403 N N . PHE A 1 186 ? 12.672 1.298 -11.053 1.00 89.19 186 PHE A N 1
ATOM 1404 C CA . PHE A 1 186 ? 11.759 2.077 -11.866 1.00 89.19 186 PHE A CA 1
ATOM 1405 C C . PHE A 1 186 ? 10.929 3.033 -10.994 1.00 89.19 186 PHE A C 1
ATOM 1407 O O . PHE A 1 186 ? 10.306 2.604 -10.026 1.00 89.19 186 PHE A O 1
ATOM 1414 N N . CYS A 1 187 ? 10.959 4.332 -11.303 1.00 91.88 187 CYS A N 1
ATOM 1415 C CA . CYS A 1 187 ? 10.310 5.374 -10.504 1.00 91.88 187 CYS A CA 1
ATOM 1416 C C . CYS A 1 187 ? 10.612 5.317 -8.995 1.00 91.88 187 CYS A C 1
ATOM 1418 O O . CYS A 1 187 ? 9.726 5.525 -8.165 1.00 91.88 187 CYS A O 1
ATOM 1420 N N . ASN A 1 188 ? 11.886 5.073 -8.656 1.00 92.94 188 ASN A N 1
ATOM 1421 C CA . ASN A 1 188 ? 12.432 5.112 -7.294 1.00 92.94 188 ASN A CA 1
ATOM 1422 C C . ASN A 1 188 ? 11.746 4.141 -6.324 1.00 92.94 188 ASN A C 1
ATOM 1424 O O . ASN A 1 188 ? 11.708 4.375 -5.120 1.00 92.94 188 ASN A O 1
ATOM 1428 N N . MET A 1 189 ? 11.222 3.027 -6.839 1.00 93.31 189 MET A N 1
ATOM 1429 C CA . MET A 1 189 ? 10.336 2.159 -6.066 1.00 93.31 189 MET A CA 1
ATOM 1430 C C . MET A 1 189 ? 10.987 1.388 -4.904 1.00 93.31 189 MET A C 1
ATOM 1432 O O . MET A 1 189 ? 10.277 0.810 -4.088 1.00 93.31 189 MET A O 1
ATOM 1436 N N . ALA A 1 190 ? 12.323 1.366 -4.813 1.00 94.25 190 ALA A N 1
ATOM 1437 C CA . ALA A 1 190 ? 13.046 0.835 -3.653 1.00 94.25 190 ALA A CA 1
ATOM 1438 C C . ALA A 1 190 ? 13.635 1.934 -2.744 1.00 94.25 190 ALA A C 1
ATOM 1440 O O . ALA A 1 190 ? 14.341 1.612 -1.789 1.00 94.25 190 ALA A O 1
ATOM 1441 N N . GLN A 1 191 ? 13.381 3.219 -3.031 1.00 94.44 191 GLN A N 1
ATOM 1442 C CA . GLN A 1 191 ? 14.009 4.353 -2.337 1.00 94.44 191 GLN A CA 1
ATOM 1443 C C . GLN A 1 191 ? 13.616 4.451 -0.863 1.00 94.44 191 GLN A C 1
ATOM 1445 O O . GLN A 1 191 ? 14.459 4.807 -0.047 1.00 94.44 191 GLN A O 1
ATOM 1450 N N . LEU A 1 192 ? 12.365 4.130 -0.524 1.00 94.75 192 LEU A N 1
ATOM 1451 C CA . LEU A 1 192 ? 11.853 4.181 0.853 1.00 94.75 192 LEU A CA 1
ATOM 1452 C C . LEU A 1 192 ? 11.840 2.805 1.536 1.00 94.75 192 LEU A C 1
ATOM 1454 O O . LEU A 1 192 ? 11.262 2.660 2.609 1.00 94.75 192 LEU A O 1
ATOM 1458 N N . GLY A 1 193 ? 12.446 1.791 0.910 1.00 95.75 193 GLY A N 1
ATOM 1459 C CA . GLY A 1 193 ? 12.359 0.417 1.390 1.00 95.75 193 GLY A CA 1
ATOM 1460 C C . GLY A 1 193 ? 10.965 -0.181 1.191 1.00 95.75 193 GLY A C 1
ATOM 1461 O O . GLY A 1 193 ? 10.288 0.107 0.200 1.00 95.75 193 GLY A O 1
ATOM 1462 N N . ALA A 1 194 ? 10.552 -1.051 2.107 1.00 96.81 194 ALA A N 1
ATOM 1463 C CA . ALA A 1 194 ? 9.255 -1.714 2.058 1.00 96.81 194 ALA A CA 1
ATOM 1464 C C . ALA A 1 194 ? 8.737 -2.047 3.459 1.00 96.81 194 ALA A C 1
ATOM 1466 O O . ALA A 1 194 ? 9.509 -2.187 4.403 1.00 96.81 194 ALA A O 1
ATOM 1467 N N . VAL A 1 195 ? 7.427 -2.243 3.580 1.00 95.50 195 VAL A N 1
ATOM 1468 C CA . VAL A 1 195 ? 6.801 -2.743 4.809 1.00 95.50 195 VAL A CA 1
ATOM 1469 C C . VAL A 1 195 ? 5.986 -3.983 4.489 1.00 95.50 195 VAL A C 1
ATOM 1471 O O . VAL A 1 195 ? 5.275 -4.022 3.482 1.00 95.50 195 VAL A O 1
ATOM 1474 N N . ARG A 1 196 ? 6.059 -4.989 5.355 1.00 92.81 196 ARG A N 1
ATOM 1475 C CA . ARG A 1 196 ? 5.203 -6.174 5.294 1.00 92.81 196 ARG A CA 1
ATOM 1476 C C . ARG A 1 196 ? 4.702 -6.558 6.678 1.00 92.81 196 ARG A C 1
ATOM 1478 O O . ARG A 1 196 ? 5.220 -6.083 7.686 1.00 92.81 196 ARG A O 1
ATOM 1485 N N . VAL A 1 197 ? 3.703 -7.429 6.689 1.00 91.31 197 VAL A N 1
ATOM 1486 C CA . VAL A 1 197 ? 3.160 -8.028 7.905 1.00 91.31 197 VAL A CA 1
ATOM 1487 C C . VAL A 1 197 ? 3.329 -9.534 7.802 1.00 91.31 197 VAL A C 1
ATOM 1489 O O . VAL A 1 197 ? 2.993 -10.107 6.769 1.00 91.31 197 VAL A O 1
ATOM 1492 N N . THR A 1 198 ? 3.835 -10.159 8.856 1.00 82.44 198 THR A N 1
ATOM 1493 C CA . THR A 1 198 ? 3.810 -11.610 9.042 1.00 82.44 198 THR A CA 1
ATOM 1494 C C . THR A 1 198 ? 2.795 -11.908 10.125 1.00 82.44 198 THR A C 1
ATOM 1496 O O . THR A 1 198 ? 3.123 -11.783 11.294 1.00 82.44 198 THR A O 1
ATOM 1499 N N . LEU A 1 199 ? 1.560 -12.264 9.778 1.00 70.38 199 LEU A N 1
ATOM 1500 C CA . LEU A 1 199 ? 0.660 -12.786 10.803 1.00 70.38 199 LEU A CA 1
ATOM 1501 C C . LEU A 1 199 ? 1.082 -14.220 11.097 1.00 70.38 199 LEU A C 1
ATOM 1503 O O . LEU A 1 199 ? 0.746 -15.143 10.359 1.00 70.38 199 LEU A O 1
ATOM 1507 N N . VAL A 1 200 ? 1.863 -14.402 12.156 1.00 53.22 200 VAL A N 1
ATOM 1508 C CA . VAL A 1 200 ? 2.018 -15.719 12.765 1.00 53.22 200 VAL A CA 1
ATOM 1509 C C . VAL A 1 200 ? 0.829 -15.855 13.703 1.00 53.22 200 VAL A C 1
ATOM 1511 O O . VAL A 1 200 ? 0.729 -15.102 14.664 1.00 53.22 200 VAL A O 1
ATOM 1514 N N . HIS A 1 201 ? -0.110 -16.743 13.378 1.00 47.56 201 HIS A N 1
ATOM 1515 C CA . HIS A 1 201 ? -1.318 -16.972 14.174 1.00 47.56 201 HIS A CA 1
ATOM 1516 C C . HIS A 1 201 ? -1.053 -16.897 15.692 1.00 47.56 201 HIS A C 1
ATOM 1518 O O . HIS A 1 201 ? -0.157 -17.601 16.171 1.00 47.56 201 HIS A O 1
ATOM 1524 N N . PRO A 1 202 ? -1.863 -16.173 16.484 1.00 36.41 202 PRO A N 1
ATOM 1525 C CA . PRO A 1 202 ? -2.139 -16.650 17.822 1.00 36.41 202 PRO A CA 1
ATOM 1526 C C . PRO A 1 202 ? -2.982 -17.919 17.650 1.00 36.41 202 PRO A C 1
ATOM 1528 O O . PRO A 1 202 ? -4.104 -17.873 17.149 1.00 36.41 202 PRO A O 1
ATOM 1531 N N . THR A 1 203 ? -2.388 -19.067 17.968 1.00 34.28 203 THR A N 1
ATOM 1532 C CA . THR A 1 203 ? -3.129 -20.313 18.218 1.00 34.28 203 THR A CA 1
ATOM 1533 C C . THR A 1 203 ? -4.190 -20.113 19.286 1.00 34.28 203 THR A C 1
ATOM 1535 O O . THR A 1 203 ? -3.845 -19.457 20.298 1.00 34.28 203 THR A O 1
#

Nearest PDB structures (foldseek):
  3f75-assembly1_A  TM=9.146E-01  e=1.198E-16  Toxoplasma gondii RH
  8iui-assembly2_B  TM=8.801E-01  e=3.324E-17  Bombyx mori
  6bki-assembly2_B  TM=9.143E-01  e=4.604E-16  Mus musculus
  5a24-assembly1_A  TM=9.104E-01  e=4.604E-16  Dionaea muscipula
  1jqp-assembly1_A  TM=8.037E-01  e=1.797E-12  Rattus norvegicus

Secondary structure (DSSP, 8-state):
-HHHHHHHHHS----B-HHHHHHH-GGGT--TTS---HHHHHHHHHHH-EEBTTTS---SS-----HHHHT-GGGEEE-TTSS-TTTEEEE-S--HHHHGGGGGGS-EEEEE---SHHHHT--SSEE-S----SS--EEEEEEEEEEETTTTEEEEEEE-SS-TTTTBTTB-EEE--TTPPTT-SGGGTTTT-EEEE------

Sequence (203 aa):
LLETAVWEAEGTLPKLSVQQIIDCSREEGNEGCDAGSALGTLQYVSKNGVVASQSYPYTARAGTCKKQIVSDRSKQIYQPGDIGPGDLITLEPRRLDQLLLHLQEGPLSIAVNTKPANWKSYKGGILEGFPCDGPPDHAVLLVGYGVDKAKGKRQVKPENSWGTSWGENGYARIIRDPEAKIGSGFCNMAQLGAVRVTLVHPT